Protein AF-A0A2S5V4N2-F1 (afdb_monomer_lite)

Secondary structure (DSSP, 8-state):
---S---------PPPPPPPP-SSSEEEEEEE--TTSPPPPTT-S--EEEEE-SSSPP-TT-EEEEE-TTS-EEEEEEEEE--GGGGTT-PPEEEEEEPPHHHHHHHHHHHHHHHHHHHHHHHHHHHHTTPPPSSS---SSPPTTSPP---SS---S-HHHHHHHHHHHHHHHHHTTTSTTHHHHHHHHHHHHHHHHHHH-HHHHHHHHHHHHHHHHHHHHTEETTEEGGGGHHHHHHHHHTT-HHHHHHHHHHHHHHHHHHHTTS--HHHHHHHHHHHHHTT-HHHHHHHHHHHHHH-SS--HHHHHHHHHHHT--

Foldseek 3Di:
DDDDPDDDDDDDDDDDDFDFDPDAAFKFWKDQDDLQDFQDALPPPHTAIAGENEPDHDDQQWKFWFQDPVGDTTIIGGRGTDGSVRQVPHDHGYTPYTDDPVNSVVSNVVVVVVVVLLLLQLLVLCVQLVHHGPDPDGDPFRPPPAQTRDHQDDADLDLVNLQSNLVNLVVSLVVQVVHPCNVSSNVSSVVSNLRSCCNVPVPVSVVVVVVVVLQVQLQVLCDDPRHRLVVCPVVLVVCVVVVVLVVSLVSLVSNQSSQCRNPPQAGDCVSLVSNLVSCVVVVVLVVNLVSLVVNVVRHPDDDPVSVVVNVVSVVVD

Radius of gyration: 33.85 Å; chains: 1; bounding box: 67×63×87 Å

Structure (mmCIF, N/CA/C/O backbone):
data_AF-A0A2S5V4N2-F1
#
_entry.id   AF-A0A2S5V4N2-F1
#
loop_
_atom_site.group_PDB
_atom_site.id
_atom_site.type_symbol
_atom_site.label_atom_id
_atom_site.label_alt_id
_atom_site.label_comp_id
_atom_site.label_asym_id
_atom_site.label_entity_id
_atom_site.label_seq_id
_atom_site.pdbx_PDB_ins_code
_atom_site.Cartn_x
_atom_site.Cartn_y
_atom_site.Cartn_z
_atom_site.occupancy
_atom_site.B_iso_or_equiv
_atom_site.auth_seq_id
_atom_site.auth_comp_id
_atom_site.auth_asym_id
_atom_site.auth_atom_id
_atom_site.pdbx_PDB_model_num
ATOM 1 N N . MET A 1 1 ? 15.745 1.707 -12.792 1.00 38.41 1 MET A N 1
ATOM 2 C CA . MET A 1 1 ? 15.452 2.732 -13.821 1.00 38.41 1 MET A CA 1
ATOM 3 C C . MET A 1 1 ? 15.166 4.072 -13.146 1.00 38.41 1 MET A C 1
ATOM 5 O O . MET A 1 1 ? 14.020 4.485 -13.064 1.00 38.41 1 MET A O 1
ATOM 9 N N . GLY A 1 2 ? 16.197 4.724 -12.604 1.00 39.41 2 GLY A N 1
ATOM 10 C CA . GLY A 1 2 ? 16.039 6.000 -11.899 1.00 39.41 2 GLY A CA 1
ATOM 11 C C . GLY A 1 2 ? 17.201 6.278 -10.956 1.00 39.41 2 GLY A C 1
ATOM 12 O O . GLY A 1 2 ? 17.045 6.087 -9.761 1.00 39.41 2 GLY A O 1
ATOM 13 N N . LEU A 1 3 ? 18.367 6.643 -11.503 1.00 31.09 3 LEU A N 1
ATOM 14 C CA . LEU A 1 3 ? 19.498 7.234 -10.765 1.00 31.09 3 LEU A CA 1
ATOM 15 C C . LEU A 1 3 ? 20.611 7.648 -11.748 1.00 31.09 3 LEU A C 1
ATOM 17 O O . LEU A 1 3 ? 21.697 7.096 -11.735 1.00 31.09 3 LEU A O 1
ATOM 21 N N . LEU A 1 4 ? 20.320 8.590 -12.654 1.00 38.56 4 LEU A N 1
ATOM 22 C CA . LEU A 1 4 ? 21.345 9.268 -13.475 1.00 38.56 4 LEU A CA 1
ATOM 23 C C . LEU A 1 4 ? 20.992 10.746 -13.772 1.00 38.56 4 LEU A C 1
ATOM 25 O O . LEU A 1 4 ? 21.502 11.333 -14.717 1.00 38.56 4 LEU A O 1
ATOM 29 N N . ALA A 1 5 ? 20.113 11.373 -12.978 1.00 39.72 5 ALA A N 1
ATOM 30 C CA . ALA A 1 5 ? 19.568 12.708 -13.280 1.00 39.72 5 ALA A CA 1
ATOM 31 C C . ALA A 1 5 ? 19.963 13.826 -12.295 1.00 39.72 5 ALA A C 1
ATOM 33 O O . ALA A 1 5 ? 19.371 14.901 -12.330 1.00 39.72 5 ALA A O 1
ATOM 34 N N . SER A 1 6 ? 20.947 13.621 -11.421 1.00 36.72 6 SER A N 1
ATOM 35 C CA . SER A 1 6 ? 21.362 14.657 -10.471 1.00 36.72 6 SER A CA 1
ATOM 36 C C . SER A 1 6 ? 22.853 14.893 -10.589 1.00 36.72 6 SER A C 1
ATOM 38 O O . SER A 1 6 ? 23.605 14.130 -9.999 1.00 36.72 6 SER A O 1
ATOM 40 N N . LEU A 1 7 ? 23.241 15.904 -11.378 1.00 35.06 7 LEU A N 1
ATOM 41 C CA . LEU A 1 7 ? 24.453 16.733 -11.236 1.00 35.06 7 LEU A CA 1
ATOM 42 C C . LEU A 1 7 ? 24.610 17.658 -12.465 1.00 35.06 7 LEU A C 1
ATOM 44 O O . LEU A 1 7 ? 25.583 17.565 -13.196 1.00 35.06 7 LEU A O 1
ATOM 48 N N . PHE A 1 8 ? 23.661 18.569 -12.711 1.00 47.50 8 PHE A N 1
ATOM 49 C CA . PHE A 1 8 ? 23.917 19.741 -13.565 1.00 47.50 8 PHE A CA 1
ATOM 50 C C . PHE A 1 8 ? 23.188 20.959 -12.986 1.00 47.50 8 PHE A C 1
ATOM 52 O O . PHE A 1 8 ? 21.962 21.064 -13.027 1.00 47.50 8 PHE A O 1
ATOM 59 N N . GLY A 1 9 ? 23.965 21.845 -12.359 1.00 35.47 9 GLY A N 1
ATOM 60 C CA . GLY A 1 9 ? 23.488 23.065 -11.716 1.00 35.47 9 GLY A CA 1
ATOM 61 C C . GLY A 1 9 ? 22.960 24.079 -12.731 1.00 35.47 9 GLY A C 1
ATOM 62 O O . GLY A 1 9 ? 23.610 24.382 -13.728 1.00 35.47 9 GLY A O 1
ATOM 63 N N . LYS A 1 10 ? 21.773 24.627 -12.459 1.00 37.16 10 LYS A N 1
ATOM 64 C CA . LYS A 1 10 ? 21.184 25.739 -13.213 1.00 37.16 10 LYS A CA 1
ATOM 65 C C . LYS A 1 10 ? 21.866 27.044 -12.795 1.00 37.16 10 LYS A C 1
ATOM 67 O O . LYS A 1 10 ? 21.471 27.627 -11.791 1.00 37.16 10 LYS A O 1
ATOM 72 N N . ASN A 1 11 ? 22.845 27.519 -13.563 1.00 36.81 11 ASN A N 1
ATOM 73 C CA . ASN A 1 11 ? 23.347 28.889 -13.432 1.00 36.81 11 ASN A CA 1
ATOM 74 C C . ASN A 1 11 ? 22.656 29.775 -14.481 1.00 36.81 11 ASN A C 1
ATOM 76 O O . ASN A 1 11 ? 22.754 29.517 -15.678 1.00 36.81 11 ASN A O 1
ATOM 80 N N . LYS A 1 12 ? 21.895 30.780 -14.027 1.00 40.78 12 LYS A N 1
ATOM 81 C CA . LYS A 1 12 ? 21.191 31.748 -14.883 1.00 40.78 12 LYS A CA 1
ATOM 82 C C . LYS A 1 12 ? 22.054 33.000 -15.060 1.00 40.78 12 LYS A C 1
ATOM 84 O O . LYS A 1 12 ? 21.946 33.937 -14.277 1.00 40.78 12 LYS A O 1
ATOM 89 N N . SER A 1 13 ? 22.850 33.030 -16.117 1.00 37.69 13 SER A N 1
ATOM 90 C CA . SER A 1 13 ? 23.401 34.257 -16.701 1.00 37.69 13 SER A CA 1
ATOM 91 C C . SER A 1 13 ? 22.907 34.361 -18.147 1.00 37.69 13 SER A C 1
ATOM 93 O O . SER A 1 13 ? 22.902 33.374 -18.880 1.00 37.69 13 SER A O 1
ATOM 95 N N . GLN A 1 14 ? 22.414 35.539 -18.538 1.00 36.94 14 GLN A N 1
ATOM 96 C CA . GLN A 1 14 ? 21.954 35.819 -19.903 1.00 36.94 14 GLN A CA 1
ATOM 97 C C . GLN A 1 14 ? 23.145 35.750 -20.874 1.00 36.94 14 GLN A C 1
ATOM 99 O O . GLN A 1 14 ? 24.131 36.452 -20.641 1.00 36.94 14 GLN A O 1
ATOM 104 N N . PRO A 1 15 ? 23.092 34.941 -21.945 1.00 42.38 15 PRO A N 1
ATOM 105 C CA . PRO A 1 15 ? 24.206 34.847 -22.873 1.00 42.38 15 PRO A CA 1
ATOM 106 C C . PRO A 1 15 ? 24.143 35.904 -23.977 1.00 42.38 15 PRO A C 1
ATOM 108 O O . PRO A 1 15 ? 23.072 36.349 -24.392 1.00 42.38 15 PRO A O 1
ATOM 111 N N . ALA A 1 16 ? 25.330 36.278 -24.457 1.00 46.59 16 ALA A N 1
ATOM 112 C CA . ALA A 1 16 ? 25.532 37.090 -25.649 1.00 46.59 16 ALA A CA 1
ATOM 113 C C . ALA A 1 16 ? 24.881 36.451 -26.894 1.00 46.59 16 ALA A C 1
ATOM 115 O O . ALA A 1 16 ? 24.653 35.240 -26.937 1.00 46.59 16 ALA A O 1
ATOM 116 N N . ALA A 1 17 ? 24.595 37.273 -27.910 1.00 44.03 17 ALA A N 1
ATOM 117 C CA . ALA A 1 17 ? 23.966 36.839 -29.157 1.00 44.03 17 ALA A CA 1
ATOM 118 C C . ALA A 1 17 ? 24.716 35.639 -29.784 1.00 44.03 17 ALA A C 1
ATOM 120 O O . ALA A 1 17 ? 25.942 35.693 -29.912 1.00 44.03 17 ALA A O 1
ATOM 121 N N . PRO A 1 18 ? 24.013 34.557 -30.173 1.00 46.69 18 PRO A N 1
ATOM 122 C CA . PRO A 1 18 ? 24.656 33.336 -30.641 1.00 46.69 18 PRO A CA 1
ATOM 123 C C . PRO A 1 18 ? 25.367 33.584 -31.973 1.00 46.69 18 PRO A C 1
ATOM 125 O O . PRO A 1 18 ? 24.753 34.010 -32.954 1.00 46.69 18 PRO A O 1
ATOM 128 N N . SER A 1 19 ? 26.668 33.288 -32.028 1.00 50.72 19 SER A N 1
ATOM 129 C CA . SER A 1 19 ? 27.368 33.176 -33.303 1.00 50.72 19 SER A CA 1
ATOM 130 C C . SER A 1 19 ? 26.738 32.027 -34.098 1.00 50.72 19 SER A C 1
ATOM 132 O O . SER A 1 19 ? 26.447 30.955 -33.563 1.00 50.72 19 SER A O 1
ATOM 134 N N . ALA A 1 20 ? 26.449 32.260 -35.379 1.00 67.56 20 ALA A N 1
ATOM 135 C CA . ALA A 1 20 ? 25.889 31.227 -36.241 1.00 67.56 20 ALA A CA 1
ATOM 136 C C . ALA A 1 20 ? 26.874 30.048 -36.309 1.00 67.56 20 ALA A C 1
ATOM 138 O O . ALA A 1 20 ? 28.001 30.218 -36.775 1.00 67.56 20 ALA A O 1
ATOM 139 N N . TRP A 1 21 ? 26.466 28.866 -35.841 1.00 70.12 21 TRP A N 1
ATOM 140 C CA . TRP A 1 21 ? 27.229 27.628 -36.008 1.00 70.12 21 TRP A CA 1
ATOM 141 C C . TRP A 1 21 ? 27.587 27.437 -37.491 1.00 70.12 21 TRP A C 1
ATOM 143 O O . TRP A 1 21 ? 26.700 27.415 -38.342 1.00 70.12 21 TRP A O 1
ATOM 153 N N . ARG A 1 22 ? 28.883 27.307 -37.805 1.00 76.31 22 ARG A N 1
ATOM 154 C CA . ARG A 1 22 ? 29.399 27.065 -39.172 1.00 76.31 22 ARG A CA 1
ATOM 155 C C . ARG A 1 22 ? 30.080 25.700 -39.330 1.00 76.31 22 ARG A C 1
ATOM 157 O O . ARG A 1 22 ? 30.772 25.476 -40.319 1.00 76.31 22 ARG A O 1
ATOM 164 N N . GLY A 1 23 ? 29.938 24.810 -38.348 1.00 79.50 23 GLY A N 1
ATOM 165 C CA . GLY A 1 23 ? 30.553 23.485 -38.392 1.00 79.50 23 GLY A CA 1
ATOM 166 C C . GLY A 1 23 ? 29.829 22.531 -39.353 1.00 79.50 23 GLY A C 1
ATOM 167 O O . GLY A 1 23 ? 28.640 22.714 -39.622 1.00 79.50 23 GLY A O 1
ATOM 168 N N . PRO A 1 24 ? 30.516 21.498 -39.873 1.00 83.88 24 PRO A N 1
ATOM 169 C CA . PRO A 1 24 ? 29.899 20.508 -40.748 1.00 83.88 24 PRO A CA 1
ATOM 170 C C . PRO A 1 24 ? 28.868 19.675 -39.969 1.00 83.88 24 PRO A C 1
ATOM 172 O O . PRO A 1 24 ? 29.210 19.002 -39.000 1.00 83.88 24 PRO A O 1
ATOM 175 N N . GLY A 1 25 ? 27.604 19.711 -40.396 1.00 91.25 25 GLY A N 1
ATOM 176 C CA . GLY A 1 25 ? 26.524 18.891 -39.835 1.00 91.25 25 GLY A CA 1
ATOM 177 C C . GLY A 1 25 ? 25.308 19.689 -39.367 1.00 91.25 25 GLY A C 1
ATOM 178 O O . GLY A 1 25 ? 25.304 20.918 -39.362 1.00 91.25 25 GLY A O 1
ATOM 179 N N . VAL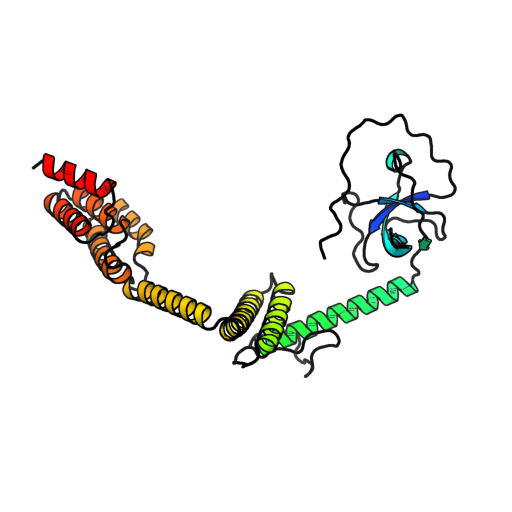 A 1 26 ? 24.259 18.963 -38.983 1.00 95.81 26 VAL A N 1
ATOM 180 C CA . VAL A 1 26 ? 22.989 19.527 -38.503 1.00 95.81 26 VAL A CA 1
ATOM 181 C C . VAL A 1 26 ? 22.921 19.380 -36.986 1.00 95.81 26 VAL A C 1
ATOM 183 O O . VAL A 1 26 ? 23.186 18.298 -36.462 1.00 95.81 26 VAL A O 1
ATOM 186 N N . LEU A 1 27 ? 22.557 20.446 -36.271 1.00 95.88 27 LEU A N 1
ATOM 187 C CA . LEU A 1 27 ? 22.295 20.356 -34.836 1.00 95.88 27 LEU A CA 1
ATOM 188 C C . LEU A 1 27 ? 20.964 19.646 -34.605 1.00 95.88 27 LEU A C 1
ATOM 190 O O . LEU A 1 27 ? 19.941 20.003 -35.189 1.00 95.88 27 LEU A O 1
ATOM 194 N N . VAL A 1 28 ? 20.973 18.643 -33.736 1.00 96.12 28 VAL A N 1
ATOM 195 C CA . VAL A 1 28 ? 19.785 17.885 -33.344 1.00 96.12 28 VAL A CA 1
ATOM 196 C C . VAL A 1 28 ? 19.664 17.870 -31.830 1.00 96.12 28 VAL A C 1
ATOM 198 O O . VAL A 1 28 ? 20.656 17.716 -31.121 1.00 96.12 28 VAL A O 1
ATOM 201 N N . ARG A 1 29 ? 18.438 18.002 -31.332 1.00 95.38 29 ARG A N 1
ATOM 202 C CA . ARG A 1 29 ? 18.099 17.724 -29.939 1.00 95.38 29 ARG A CA 1
ATOM 203 C C . ARG A 1 29 ? 17.702 16.261 -29.835 1.00 95.38 29 ARG A C 1
ATOM 205 O O . ARG A 1 29 ? 16.900 15.775 -30.634 1.00 95.38 29 ARG A O 1
ATOM 212 N N . VAL A 1 30 ? 18.275 15.554 -28.871 1.00 96.25 30 VAL A N 1
ATOM 213 C CA . VAL A 1 30 ? 18.073 14.118 -28.689 1.00 96.25 30 VAL A CA 1
ATOM 214 C C . VAL A 1 30 ? 17.687 13.779 -27.257 1.00 96.25 30 VAL A C 1
ATOM 216 O O . VAL A 1 30 ? 18.086 14.466 -26.320 1.00 96.25 30 VAL A O 1
ATOM 219 N N . ALA A 1 31 ? 16.944 12.692 -27.076 1.00 96.00 31 ALA A N 1
ATOM 220 C CA . ALA A 1 31 ? 16.687 12.091 -25.771 1.00 96.00 31 ALA A CA 1
ATOM 221 C C . ALA A 1 31 ? 17.329 10.701 -25.700 1.00 96.00 31 ALA A C 1
ATOM 223 O O . ALA A 1 31 ? 17.219 9.916 -26.643 1.00 96.00 31 ALA A O 1
ATOM 224 N N . PHE A 1 32 ? 17.963 10.377 -24.572 1.00 94.94 32 PHE A N 1
ATOM 225 C CA . PHE A 1 32 ? 18.487 9.035 -24.313 1.00 94.94 32 PHE A CA 1
ATOM 226 C C . PHE A 1 32 ? 17.330 8.062 -24.100 1.00 94.94 32 PHE A C 1
ATOM 228 O O . PHE A 1 32 ? 16.548 8.202 -23.155 1.00 94.94 32 PHE A O 1
ATOM 235 N N . ARG A 1 33 ?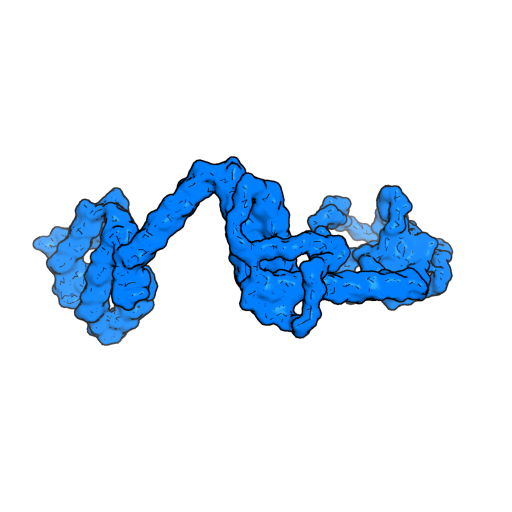 17.188 7.110 -25.022 1.00 93.81 33 ARG A N 1
ATOM 236 C CA . ARG A 1 33 ? 16.053 6.187 -25.111 1.00 93.81 33 ARG A CA 1
ATOM 237 C C . ARG A 1 33 ? 16.506 4.881 -25.741 1.00 93.81 33 ARG A C 1
ATOM 239 O O . ARG A 1 33 ? 17.332 4.893 -26.650 1.00 93.81 33 ARG A O 1
ATOM 246 N N . ASP A 1 34 ? 15.898 3.776 -25.318 1.00 92.88 34 ASP A N 1
ATOM 247 C CA . ASP A 1 34 ? 15.996 2.526 -26.075 1.00 92.88 34 ASP A CA 1
ATOM 248 C C . ASP A 1 34 ? 15.455 2.740 -27.502 1.00 92.88 34 ASP A C 1
ATOM 250 O O . ASP A 1 34 ? 14.602 3.604 -27.742 1.00 92.88 34 ASP A O 1
ATOM 254 N N . LEU A 1 35 ? 15.941 1.954 -28.459 1.00 93.38 35 LEU A N 1
ATOM 255 C CA . LEU A 1 35 ? 15.502 1.991 -29.849 1.00 93.38 35 LEU A CA 1
ATOM 256 C C . LEU A 1 35 ? 14.006 1.681 -30.000 1.00 93.38 35 LEU A C 1
ATOM 258 O O . LEU A 1 35 ? 13.399 2.156 -30.957 1.00 93.38 35 LEU A O 1
ATOM 262 N N . THR A 1 36 ? 13.414 0.930 -29.065 1.00 91.12 36 THR A N 1
ATOM 263 C CA . THR A 1 36 ? 11.985 0.562 -29.085 1.00 91.12 36 THR A CA 1
ATOM 264 C C . THR A 1 36 ? 11.062 1.554 -28.387 1.00 91.12 36 THR A C 1
ATOM 266 O O . THR A 1 36 ? 9.859 1.553 -28.639 1.00 91.12 36 THR A O 1
ATOM 269 N N . GLN A 1 37 ? 11.585 2.403 -27.498 1.00 89.56 37 GLN A N 1
ATOM 270 C CA . GLN A 1 37 ? 10.741 3.330 -26.746 1.00 89.56 37 GLN A CA 1
ATOM 271 C C . GLN A 1 37 ? 10.161 4.400 -27.672 1.00 89.56 37 GLN A C 1
ATOM 273 O O . GLN A 1 37 ? 10.889 4.875 -28.542 1.00 89.56 37 GLN A O 1
ATOM 278 N N . PRO A 1 38 ? 8.910 4.853 -27.484 1.00 90.19 38 PRO A N 1
ATOM 279 C CA . PRO A 1 38 ? 8.324 5.899 -28.318 1.00 90.19 38 PRO A CA 1
ATOM 280 C C . PRO A 1 38 ? 9.165 7.181 -28.279 1.00 90.19 38 PRO A C 1
ATOM 282 O O . PRO A 1 38 ? 9.831 7.476 -27.281 1.00 90.19 38 PRO A O 1
ATOM 285 N N . SER A 1 39 ? 9.160 7.937 -29.381 1.00 89.38 39 SER A N 1
ATOM 286 C CA . SER A 1 39 ? 9.797 9.255 -29.385 1.00 89.38 39 SER A CA 1
ATOM 287 C C . SER A 1 39 ? 9.045 10.148 -28.400 1.00 89.38 39 SER A C 1
ATOM 289 O O . SER A 1 39 ? 7.820 10.242 -28.501 1.00 89.38 39 SER A O 1
ATOM 291 N N . PRO A 1 40 ? 9.726 10.790 -27.440 1.00 88.94 40 PRO A N 1
ATOM 292 C CA . PRO A 1 40 ? 9.056 11.735 -26.571 1.00 88.94 40 PRO A CA 1
ATOM 293 C C . PRO A 1 40 ? 8.600 12.949 -27.394 1.00 88.94 40 PRO A C 1
ATOM 295 O O . PRO A 1 40 ? 9.196 13.273 -28.426 1.00 88.94 40 PRO A O 1
ATOM 298 N N . GLY A 1 41 ? 7.528 13.598 -26.939 1.00 82.81 41 GLY A N 1
ATOM 299 C CA . GLY A 1 41 ? 7.018 14.815 -27.567 1.00 82.81 41 GLY A CA 1
ATOM 300 C C . GLY A 1 41 ? 8.017 15.982 -27.506 1.00 82.81 41 GLY A C 1
ATOM 301 O O . GLY A 1 41 ? 8.998 15.922 -26.755 1.00 82.81 41 GLY A O 1
ATOM 302 N N . PRO A 1 42 ? 7.766 17.061 -28.269 1.00 76.81 42 PRO A N 1
ATOM 303 C CA . PRO A 1 42 ? 8.675 18.206 -28.383 1.00 76.81 42 PRO A CA 1
ATOM 304 C C . PRO A 1 42 ? 8.940 18.923 -27.046 1.00 76.81 42 PRO A C 1
ATOM 306 O O . PRO A 1 42 ? 10.028 19.466 -26.852 1.00 76.81 42 PRO A O 1
ATOM 309 N N . ASP A 1 43 ? 7.998 18.855 -26.100 1.00 82.69 43 ASP A N 1
ATOM 310 C CA . ASP A 1 43 ? 8.078 19.521 -24.789 1.00 82.69 43 ASP A CA 1
ATOM 311 C C . ASP A 1 43 ? 8.842 18.717 -23.719 1.00 82.69 43 ASP A C 1
ATOM 313 O O . ASP A 1 43 ? 8.842 19.060 -22.535 1.00 82.69 43 ASP A O 1
ATOM 317 N N . TRP A 1 44 ? 9.505 17.621 -24.098 1.00 84.12 44 TRP A N 1
ATOM 318 C CA . TRP A 1 44 ? 10.264 16.804 -23.154 1.00 84.12 44 TRP A CA 1
ATOM 319 C C . TRP A 1 44 ? 11.489 17.560 -22.611 1.00 84.12 44 TRP A C 1
ATOM 321 O O . TRP A 1 44 ? 12.464 17.795 -23.322 1.00 84.12 44 TRP A O 1
ATOM 331 N N . GLY A 1 45 ? 11.477 17.897 -21.318 1.00 78.12 45 GLY A N 1
ATOM 332 C CA . GLY A 1 45 ? 12.494 18.737 -20.662 1.00 78.12 45 GLY A CA 1
ATOM 333 C C . GLY A 1 45 ? 13.886 18.116 -20.449 1.00 78.12 45 GLY A C 1
ATOM 334 O O . GLY A 1 45 ? 14.688 18.686 -19.717 1.00 78.12 45 GLY A O 1
ATOM 335 N N . GLY A 1 46 ? 14.181 16.959 -21.050 1.00 84.69 46 GLY A N 1
ATOM 336 C CA . GLY A 1 46 ? 15.430 16.203 -20.870 1.00 84.69 46 GLY A CA 1
ATOM 337 C C . GLY A 1 46 ? 16.152 15.894 -22.181 1.00 84.69 46 GLY A C 1
ATOM 338 O O . GLY A 1 46 ? 16.535 14.747 -22.407 1.00 84.69 46 GLY A O 1
ATOM 339 N N . THR A 1 47 ? 16.256 16.876 -23.079 1.00 91.75 47 THR A N 1
ATOM 340 C CA . THR A 1 47 ? 16.959 16.724 -24.363 1.00 91.75 47 THR A CA 1
ATOM 341 C C . THR A 1 47 ? 18.363 17.308 -24.315 1.00 91.75 47 THR A C 1
ATOM 343 O O . THR A 1 47 ? 18.579 18.327 -23.665 1.00 91.75 47 THR A O 1
ATOM 346 N N . TYR A 1 48 ? 19.264 16.742 -25.106 1.00 94.50 48 TYR A N 1
ATOM 347 C CA . TYR A 1 48 ? 20.648 17.180 -25.262 1.00 94.50 48 TYR A CA 1
ATOM 348 C C . TYR A 1 48 ? 20.922 17.536 -26.720 1.00 94.50 48 TYR A C 1
ATOM 350 O O . TYR A 1 48 ? 20.338 16.922 -27.612 1.00 94.50 48 TYR A O 1
ATOM 358 N N . THR A 1 49 ? 21.815 18.488 -26.977 1.00 95.38 49 THR A N 1
ATOM 359 C CA . THR A 1 49 ? 22.135 18.913 -28.345 1.00 95.38 49 THR A CA 1
ATOM 360 C C . THR A 1 49 ? 23.396 18.226 -28.845 1.00 95.38 49 THR A C 1
ATOM 362 O O . THR A 1 49 ? 24.436 18.265 -28.193 1.00 95.38 49 THR A O 1
ATOM 365 N N . TYR A 1 50 ? 23.292 17.603 -30.014 1.00 96.69 50 TYR A N 1
ATOM 366 C CA . TYR A 1 50 ? 24.375 16.888 -30.679 1.00 96.69 50 TYR A CA 1
ATOM 367 C C . TYR A 1 50 ? 24.539 17.379 -32.117 1.00 96.69 50 TYR A C 1
ATOM 369 O O . TYR A 1 50 ? 23.589 17.857 -32.742 1.00 96.69 50 TYR A O 1
ATOM 377 N N . VAL A 1 51 ? 25.741 17.213 -32.664 1.00 96.81 51 VAL A N 1
ATOM 378 C CA . VAL A 1 51 ? 26.007 17.421 -34.092 1.00 96.81 51 VAL A CA 1
ATOM 379 C C . VAL A 1 51 ? 25.786 16.111 -34.841 1.00 96.81 51 VAL A C 1
ATOM 381 O O . VAL A 1 51 ? 26.435 15.097 -34.573 1.00 96.81 51 VAL A O 1
ATOM 384 N N . TRP A 1 52 ? 24.886 16.139 -35.819 1.00 97.50 52 TRP A N 1
ATOM 385 C CA . TRP A 1 52 ? 24.657 15.049 -36.756 1.00 97.50 52 TRP A CA 1
ATOM 386 C C . TRP A 1 52 ? 25.445 15.294 -38.046 1.00 97.50 52 TRP A C 1
ATOM 388 O O . TRP A 1 52 ? 25.025 16.063 -38.913 1.00 97.50 52 TRP A O 1
ATOM 398 N N . ALA A 1 53 ? 26.588 14.621 -38.181 1.00 95.56 53 ALA A N 1
ATOM 399 C CA . ALA A 1 53 ? 27.454 14.686 -39.366 1.00 95.56 53 ALA A CA 1
ATOM 400 C C . ALA A 1 53 ? 27.479 13.367 -40.171 1.00 95.56 53 ALA A C 1
ATOM 402 O O . ALA A 1 53 ? 28.330 13.170 -41.035 1.00 95.56 53 ALA A O 1
ATOM 403 N N . VAL A 1 54 ? 26.554 12.446 -39.881 1.00 94.94 54 VAL A N 1
ATOM 404 C CA . VAL A 1 54 ? 26.491 11.101 -40.476 1.00 94.94 54 VAL A CA 1
ATOM 405 C C . VAL A 1 54 ? 25.348 10.981 -41.486 1.00 94.94 54 VAL A C 1
ATOM 407 O O . VAL A 1 54 ? 24.430 11.798 -41.493 1.00 94.94 54 VAL A O 1
ATOM 410 N N . ARG A 1 55 ? 25.386 9.957 -42.348 1.00 93.94 55 ARG A N 1
ATOM 411 C CA . ARG A 1 55 ? 24.271 9.609 -43.249 1.00 93.94 55 ARG A CA 1
ATOM 412 C C . ARG A 1 55 ? 23.403 8.486 -42.653 1.00 93.94 55 ARG A C 1
ATOM 414 O O . ARG A 1 55 ? 23.954 7.618 -41.972 1.00 93.94 55 ARG A O 1
ATOM 421 N N . PRO A 1 56 ? 22.089 8.442 -42.951 1.00 95.06 56 PRO A N 1
ATOM 422 C CA . PRO A 1 56 ? 21.311 9.433 -43.712 1.00 95.06 56 PRO A CA 1
ATOM 423 C C . PRO A 1 56 ? 21.153 10.763 -42.953 1.00 95.06 56 PRO A C 1
ATOM 425 O O . PRO A 1 56 ? 21.567 10.867 -41.799 1.00 95.06 56 PRO A O 1
ATOM 428 N N . ALA A 1 57 ? 20.606 11.784 -43.619 1.00 94.69 57 ALA A N 1
ATOM 429 C CA . ALA A 1 57 ? 20.274 13.051 -42.969 1.00 94.69 57 ALA A CA 1
ATOM 430 C C . ALA A 1 57 ? 19.312 12.818 -41.781 1.00 94.69 57 ALA A C 1
ATOM 432 O O . ALA A 1 57 ? 18.522 11.872 -41.828 1.00 94.69 57 ALA A O 1
ATOM 433 N N . PRO A 1 58 ? 19.391 13.630 -40.712 1.00 96.62 58 PRO A N 1
ATOM 434 C CA . PRO A 1 58 ? 18.549 13.440 -39.539 1.00 96.62 58 PRO A CA 1
ATOM 435 C C . PRO A 1 58 ? 17.086 13.783 -39.824 1.00 96.62 58 PRO A C 1
ATOM 437 O O . PRO A 1 58 ? 16.789 14.768 -40.495 1.00 96.62 58 PRO A O 1
ATOM 440 N N . GLU A 1 59 ? 16.186 13.019 -39.211 1.00 96.38 59 GLU A N 1
ATOM 441 C CA . GLU A 1 59 ? 14.746 13.280 -39.156 1.00 96.38 59 GLU A CA 1
ATOM 442 C C . GLU A 1 59 ? 14.281 13.216 -37.696 1.00 96.38 59 GLU A C 1
ATOM 444 O O . GLU A 1 59 ? 14.873 12.506 -36.877 1.00 96.38 59 GLU A O 1
ATOM 449 N N . VAL A 1 60 ? 13.212 13.933 -37.345 1.00 94.75 60 VAL A N 1
ATOM 450 C CA . VAL A 1 60 ? 12.599 13.798 -36.015 1.00 94.75 60 VAL A CA 1
ATOM 451 C C . VAL A 1 60 ? 12.050 12.376 -35.857 1.00 94.75 60 VAL A C 1
ATOM 453 O O . VAL A 1 60 ? 11.368 11.859 -36.735 1.00 94.75 60 VAL A O 1
ATOM 456 N N . GLY A 1 61 ? 12.381 11.726 -34.743 1.00 94.38 61 GLY A N 1
ATOM 457 C CA . GLY A 1 61 ? 12.111 10.313 -34.475 1.00 94.38 61 GLY A CA 1
ATOM 458 C C . GLY A 1 61 ? 13.231 9.363 -34.915 1.00 94.38 61 GLY A C 1
ATOM 459 O O . GLY A 1 61 ? 13.228 8.199 -34.494 1.00 94.38 61 GLY A O 1
ATOM 460 N N . ALA A 1 62 ? 14.214 9.836 -35.696 1.00 96.38 62 ALA A N 1
ATOM 461 C CA . ALA A 1 62 ? 15.360 9.026 -36.091 1.00 96.38 62 ALA A CA 1
ATOM 462 C C . ALA A 1 62 ? 16.133 8.546 -34.858 1.00 96.38 62 ALA A C 1
ATOM 464 O O . ALA A 1 62 ? 16.334 9.280 -33.887 1.00 96.38 62 ALA A O 1
ATOM 465 N N . ARG A 1 63 ? 16.581 7.291 -34.905 1.00 97.50 63 ARG A N 1
ATOM 466 C CA . ARG A 1 63 ? 17.381 6.679 -33.844 1.00 97.50 63 ARG A CA 1
ATOM 467 C C . ARG A 1 63 ? 18.842 6.677 -34.233 1.00 97.50 63 ARG A C 1
ATOM 469 O O . ARG A 1 63 ? 19.186 6.424 -35.388 1.00 97.50 63 ARG A O 1
ATOM 476 N N . ALA A 1 64 ? 19.700 6.928 -33.262 1.00 97.75 64 ALA A N 1
ATOM 477 C CA . ALA A 1 64 ? 21.133 6.981 -33.466 1.00 97.75 64 ALA A CA 1
ATOM 478 C C . ALA A 1 64 ? 21.883 6.528 -32.219 1.00 97.75 64 ALA A C 1
ATOM 480 O O . ALA A 1 64 ? 21.286 6.262 -31.177 1.00 97.75 64 ALA A O 1
ATOM 481 N N . PHE A 1 65 ? 23.202 6.449 -32.346 1.00 97.88 65 PHE A N 1
ATOM 482 C CA . PHE A 1 65 ? 24.095 6.157 -31.240 1.00 97.88 65 PHE A CA 1
ATOM 483 C C . PHE A 1 65 ? 25.045 7.322 -30.994 1.00 97.88 65 PHE A C 1
ATOM 485 O O . PHE A 1 65 ? 25.610 7.889 -31.932 1.00 97.88 65 PHE A O 1
ATOM 492 N N . VAL A 1 66 ? 25.246 7.633 -29.721 1.00 97.50 66 VAL A N 1
ATOM 493 C CA . VAL A 1 66 ? 26.260 8.569 -29.222 1.00 97.50 66 VAL A CA 1
ATOM 494 C C . VAL A 1 66 ? 27.223 7.816 -28.317 1.00 97.50 66 VAL A C 1
ATOM 496 O O . VAL A 1 66 ? 26.912 6.707 -27.887 1.00 97.50 66 VAL A O 1
ATOM 499 N N . ARG A 1 67 ? 28.388 8.394 -28.020 1.00 96.44 67 ARG A N 1
ATOM 500 C CA . ARG A 1 67 ? 29.211 7.902 -26.911 1.00 96.44 67 ARG A CA 1
ATOM 501 C C . ARG A 1 67 ? 28.787 8.593 -25.622 1.00 96.44 67 ARG A C 1
ATOM 503 O O . ARG A 1 67 ? 28.587 9.807 -25.626 1.00 96.44 67 ARG A O 1
ATOM 510 N N . ASP A 1 68 ? 28.618 7.822 -24.557 1.00 92.12 68 ASP A N 1
ATOM 511 C CA . ASP A 1 68 ? 28.473 8.367 -23.210 1.00 92.12 68 ASP A CA 1
ATOM 512 C C . ASP A 1 68 ? 29.829 8.855 -22.660 1.00 92.12 68 ASP A C 1
ATOM 514 O O . ASP A 1 68 ? 30.851 8.822 -23.351 1.00 92.12 68 ASP A O 1
ATOM 518 N N . GLN A 1 69 ? 29.838 9.326 -21.411 1.00 89.31 69 GLN A N 1
ATOM 519 C CA . GLN A 1 69 ? 31.048 9.828 -20.748 1.00 89.31 69 GLN A CA 1
ATOM 520 C C . GLN A 1 69 ? 32.123 8.745 -20.541 1.00 89.31 69 GLN A C 1
ATOM 522 O O . GLN A 1 69 ? 33.294 9.074 -20.386 1.00 89.31 69 GLN A O 1
ATOM 527 N N . GLU A 1 70 ? 31.746 7.465 -20.581 1.00 92.94 70 GLU A N 1
ATOM 528 C CA . GLU A 1 70 ? 32.654 6.317 -20.477 1.00 92.94 70 GLU A CA 1
ATOM 529 C C . GLU A 1 70 ? 33.101 5.805 -21.861 1.00 92.94 70 GLU A C 1
ATOM 531 O O . GLU A 1 70 ? 33.831 4.819 -21.968 1.00 92.94 70 GLU A O 1
ATOM 536 N N . GLY A 1 71 ? 32.654 6.448 -22.945 1.00 93.38 71 GLY A N 1
ATOM 537 C CA . GLY A 1 71 ? 32.953 6.056 -24.319 1.00 93.38 71 GLY A CA 1
ATOM 538 C C . GLY A 1 71 ? 32.088 4.913 -24.865 1.00 93.38 71 GLY A C 1
ATOM 539 O O . GLY A 1 71 ? 32.300 4.501 -26.015 1.00 93.38 71 GLY A O 1
ATOM 540 N N . LYS A 1 72 ? 31.109 4.403 -24.105 1.00 95.56 72 LYS A N 1
ATOM 541 C CA . LYS A 1 72 ? 30.192 3.334 -24.535 1.00 95.56 72 LYS A CA 1
ATOM 542 C C . LYS A 1 72 ? 29.100 3.893 -25.442 1.00 95.56 72 LYS A C 1
ATOM 544 O O . LYS A 1 72 ? 28.732 5.060 -25.352 1.00 95.56 72 LYS A O 1
ATOM 549 N N . LEU A 1 73 ? 28.581 3.059 -26.346 1.00 96.81 73 LEU A N 1
ATOM 550 C CA . LEU A 1 73 ? 27.491 3.474 -27.229 1.00 96.81 73 LEU A CA 1
ATOM 551 C C . LEU A 1 73 ? 26.166 3.517 -26.467 1.00 96.81 73 LEU A C 1
ATOM 553 O O . LEU A 1 73 ? 25.722 2.504 -25.933 1.00 96.81 73 LEU A O 1
ATOM 557 N N . ALA A 1 74 ? 25.511 4.670 -26.502 1.00 96.38 74 ALA A N 1
ATOM 558 C CA . ALA A 1 74 ? 24.185 4.891 -25.952 1.00 96.38 74 ALA A CA 1
ATOM 559 C C . ALA A 1 74 ? 23.200 5.229 -27.076 1.00 96.38 74 ALA A C 1
ATOM 561 O O . ALA A 1 74 ? 23.509 6.018 -27.973 1.00 96.38 74 ALA A O 1
ATOM 562 N N . ALA A 1 75 ? 22.015 4.619 -27.034 1.00 96.94 75 ALA A N 1
ATOM 563 C CA . ALA A 1 75 ? 20.951 4.890 -27.989 1.00 96.94 75 ALA A CA 1
ATOM 564 C C . ALA A 1 75 ? 20.256 6.221 -27.669 1.00 96.94 75 ALA A C 1
ATOM 566 O O . ALA A 1 75 ? 19.963 6.545 -26.512 1.00 96.94 75 ALA A O 1
ATOM 567 N N . VAL A 1 76 ? 19.983 6.990 -28.717 1.00 97.00 76 VAL A N 1
ATOM 568 C CA . VAL A 1 76 ? 19.265 8.259 -28.639 1.00 97.00 76 VAL A CA 1
ATOM 569 C C . VAL A 1 76 ? 18.192 8.337 -29.717 1.00 97.00 76 VAL A C 1
ATOM 571 O O . VAL A 1 76 ? 18.293 7.703 -30.771 1.00 97.00 76 VAL A O 1
ATOM 574 N N . VAL A 1 77 ? 17.167 9.142 -29.459 1.00 96.81 77 VAL A N 1
ATOM 575 C CA . VAL A 1 77 ? 16.144 9.524 -30.436 1.00 96.81 77 VAL A CA 1
ATOM 576 C C . VAL A 1 77 ? 16.213 11.016 -30.699 1.00 96.81 77 VAL A C 1
ATOM 578 O O . VAL A 1 77 ? 16.273 11.793 -29.751 1.00 96.81 77 VAL A O 1
ATOM 581 N N . VAL A 1 78 ? 16.194 11.415 -31.968 1.00 96.25 78 VAL A N 1
ATOM 582 C CA . VAL A 1 78 ? 16.077 12.822 -32.366 1.00 96.25 78 VAL A CA 1
ATOM 583 C C . VAL A 1 78 ? 14.673 13.304 -32.027 1.00 96.25 78 VAL A C 1
ATOM 585 O O . VAL A 1 78 ? 13.696 12.785 -32.554 1.00 96.25 78 VAL A O 1
ATOM 588 N N . THR A 1 79 ? 14.559 14.289 -31.147 1.00 95.56 79 THR A N 1
ATOM 589 C CA . THR A 1 79 ? 13.269 14.841 -30.708 1.00 95.56 79 THR A CA 1
ATOM 590 C C . THR A 1 79 ? 12.929 16.143 -31.420 1.00 95.56 79 THR A C 1
ATOM 592 O O . THR A 1 79 ? 11.756 16.448 -31.607 1.00 95.56 79 THR A O 1
ATOM 595 N N . ALA A 1 80 ? 13.944 16.902 -31.833 1.00 95.19 80 ALA A N 1
ATOM 596 C CA . ALA A 1 80 ? 13.804 18.132 -32.601 1.00 95.19 80 ALA A CA 1
ATOM 597 C C . ALA A 1 80 ? 15.124 18.475 -33.305 1.00 95.19 80 ALA A C 1
ATOM 599 O O . ALA A 1 80 ? 16.178 17.915 -32.996 1.00 95.19 80 ALA A O 1
ATOM 600 N N . PHE A 1 81 ? 15.085 19.446 -34.213 1.00 95.12 81 PHE A N 1
ATOM 601 C CA . PHE A 1 81 ? 16.299 20.113 -34.675 1.00 95.12 81 PHE A CA 1
ATOM 602 C C . PHE A 1 81 ? 16.764 21.125 -33.625 1.00 95.12 81 PHE A C 1
ATOM 604 O O . PHE A 1 81 ? 15.948 21.789 -32.984 1.00 95.12 81 PHE A O 1
ATOM 611 N N . GLY A 1 82 ? 18.075 21.189 -33.417 1.00 92.81 82 GLY A N 1
ATOM 612 C CA . GLY A 1 82 ? 18.707 22.150 -32.523 1.00 92.81 82 GLY A CA 1
ATOM 613 C C . GLY A 1 82 ? 19.030 23.460 -33.233 1.00 92.81 82 GLY A C 1
ATOM 614 O O . GLY A 1 82 ? 19.035 23.559 -34.460 1.00 92.81 82 GLY A O 1
ATOM 615 N N . THR A 1 83 ? 19.350 24.464 -32.437 1.00 93.69 83 THR A N 1
ATOM 616 C CA . THR A 1 83 ? 19.800 25.786 -32.859 1.00 93.69 83 THR A CA 1
ATOM 617 C C . THR A 1 83 ? 21.158 26.090 -32.222 1.00 93.69 83 THR A C 1
ATOM 619 O O . THR A 1 83 ? 21.506 25.494 -31.202 1.00 93.69 83 THR A O 1
ATOM 622 N N . PRO A 1 84 ? 21.944 27.038 -32.761 1.00 92.75 84 PRO A N 1
ATOM 623 C CA . PRO A 1 84 ? 23.202 27.443 -32.129 1.00 92.75 84 PRO A CA 1
ATOM 624 C C . PRO A 1 84 ? 23.031 27.944 -30.685 1.00 92.75 84 PRO A C 1
ATOM 626 O O . PRO A 1 84 ? 23.945 27.807 -29.878 1.00 92.75 84 PRO A O 1
ATOM 629 N N . ALA A 1 85 ? 21.854 28.482 -30.338 1.00 92.38 85 ALA A N 1
ATOM 630 C CA . ALA A 1 85 ? 21.540 28.901 -28.974 1.00 92.38 85 ALA A CA 1
ATOM 631 C C . ALA A 1 85 ? 21.544 27.727 -27.978 1.00 92.38 85 ALA A C 1
ATOM 633 O O . ALA A 1 85 ? 21.845 27.924 -26.803 1.00 92.38 85 ALA A O 1
ATOM 634 N N . ASP A 1 86 ? 21.292 26.502 -28.448 1.00 90.25 86 ASP A N 1
ATOM 635 C CA . ASP A 1 86 ? 21.321 25.303 -27.609 1.00 90.25 86 ASP A CA 1
ATOM 636 C C . ASP A 1 86 ? 22.750 24.860 -27.233 1.00 90.25 86 ASP A C 1
ATOM 638 O O . ASP A 1 86 ? 22.911 23.927 -26.450 1.00 90.25 86 ASP A O 1
ATOM 642 N N . LEU A 1 87 ? 23.787 25.498 -27.794 1.00 90.19 87 LEU A N 1
ATOM 643 C CA . LEU A 1 87 ? 25.203 25.198 -27.535 1.00 90.19 87 LEU A CA 1
ATOM 644 C C . LEU A 1 87 ? 25.889 26.207 -26.612 1.00 90.19 87 LEU A C 1
ATOM 646 O O . LEU A 1 87 ? 27.091 26.113 -26.372 1.00 90.19 87 LEU A O 1
ATOM 650 N N . VAL A 1 88 ? 25.169 27.208 -26.110 1.00 89.75 88 VAL A N 1
ATOM 651 C CA . VAL A 1 88 ? 25.775 28.248 -25.275 1.00 89.75 88 VAL A CA 1
ATOM 652 C C . VAL A 1 88 ? 26.399 27.621 -24.023 1.00 89.75 88 VAL A C 1
ATOM 654 O O . VAL A 1 88 ? 25.693 27.113 -23.155 1.00 89.75 88 VAL A O 1
ATOM 657 N N . GLY A 1 89 ? 27.730 27.695 -23.926 1.00 88.00 89 GLY A N 1
ATOM 658 C CA . GLY A 1 89 ? 28.501 27.156 -22.802 1.00 88.00 89 GLY A CA 1
ATOM 659 C C . GLY A 1 89 ? 28.828 25.662 -22.893 1.00 88.00 89 GLY A C 1
ATOM 660 O O . GLY A 1 89 ? 29.347 25.116 -21.922 1.00 88.00 89 GLY A O 1
ATOM 661 N N . PHE A 1 90 ? 28.556 25.005 -24.026 1.00 86.81 90 PHE A N 1
ATOM 662 C CA . PHE A 1 90 ? 28.798 23.574 -24.214 1.00 86.81 90 PHE A CA 1
ATOM 663 C C . PHE A 1 90 ? 29.428 23.277 -25.577 1.00 86.81 90 PHE A C 1
ATOM 665 O O . PHE A 1 90 ? 28.994 23.792 -26.606 1.00 86.81 90 PHE A O 1
ATOM 672 N N . GLU A 1 91 ? 30.416 22.385 -25.602 1.00 88.31 91 GLU A N 1
ATOM 673 C CA . GLU A 1 91 ? 30.880 21.792 -26.856 1.00 88.31 91 GLU A CA 1
ATOM 674 C C . GLU A 1 91 ? 29.926 20.659 -27.260 1.00 88.31 91 GLU A C 1
ATOM 676 O O . GLU A 1 91 ? 29.717 19.727 -26.474 1.00 88.31 91 GLU A O 1
ATOM 681 N N . PRO A 1 92 ? 29.311 20.708 -28.456 1.00 88.06 92 PRO A N 1
ATOM 682 C CA . PRO A 1 92 ? 28.408 19.650 -28.872 1.00 88.06 92 PRO A CA 1
ATOM 683 C C . PRO A 1 92 ? 29.161 18.341 -29.085 1.00 88.06 92 PRO A C 1
ATOM 685 O O . PRO A 1 92 ? 30.089 18.254 -29.892 1.00 88.06 92 PRO A O 1
ATOM 688 N N . ALA A 1 93 ? 28.676 17.283 -28.446 1.00 94.31 93 ALA A N 1
ATOM 689 C CA . ALA A 1 93 ? 29.083 15.932 -28.785 1.00 94.31 93 ALA A CA 1
ATOM 690 C C . ALA A 1 93 ? 28.519 15.518 -30.160 1.00 94.31 93 ALA A C 1
ATOM 692 O O . ALA A 1 93 ? 27.530 16.066 -30.659 1.00 94.31 93 ALA A O 1
ATOM 693 N N . GLN A 1 94 ? 29.154 14.531 -30.793 1.00 96.38 94 GLN A N 1
ATOM 694 C CA . GLN A 1 94 ? 28.772 14.066 -32.127 1.00 96.38 94 GLN A CA 1
ATOM 695 C C . GLN A 1 94 ? 27.931 12.791 -32.077 1.00 96.38 94 GLN A C 1
ATOM 697 O O . GLN A 1 94 ? 28.165 11.887 -31.269 1.00 96.38 94 GLN A O 1
ATOM 702 N N . ILE A 1 95 ? 26.975 12.697 -32.998 1.00 97.50 95 ILE A N 1
ATOM 703 C CA . ILE A 1 95 ? 26.325 11.433 -33.331 1.00 97.50 95 ILE A CA 1
ATOM 704 C C . ILE A 1 95 ? 27.357 10.518 -33.995 1.00 97.50 95 ILE A C 1
ATOM 706 O O . ILE A 1 95 ? 27.948 10.880 -35.009 1.00 97.50 95 ILE A O 1
ATOM 710 N N . VAL A 1 96 ? 27.544 9.314 -33.450 1.00 97.31 96 VAL A N 1
ATOM 711 C CA . VAL A 1 96 ? 28.504 8.331 -33.977 1.00 97.31 96 VAL A CA 1
ATOM 712 C C . VAL A 1 96 ? 27.989 7.719 -35.274 1.00 97.31 96 VAL A C 1
ATOM 714 O O . VAL A 1 96 ? 28.742 7.567 -36.231 1.00 97.31 96 VAL A O 1
ATOM 717 N N . ARG A 1 97 ? 26.708 7.329 -35.296 1.00 97.50 97 ARG A N 1
ATOM 718 C CA . ARG A 1 97 ? 26.013 6.791 -36.475 1.00 97.50 97 ARG A CA 1
ATOM 719 C C . ARG A 1 97 ? 24.504 6.726 -36.259 1.00 97.50 97 ARG A C 1
ATOM 721 O O . ARG A 1 97 ? 24.043 6.592 -35.125 1.00 97.50 97 ARG A O 1
ATOM 728 N N . ALA A 1 98 ? 23.751 6.714 -37.354 1.00 97.38 98 ALA A N 1
ATOM 729 C CA . ALA A 1 98 ? 22.338 6.358 -37.337 1.00 97.38 98 ALA A CA 1
ATOM 730 C C . ALA A 1 98 ? 22.143 4.860 -37.018 1.00 97.38 98 ALA A C 1
ATOM 732 O O . ALA A 1 98 ? 22.979 4.016 -37.369 1.00 97.38 98 ALA A O 1
ATOM 733 N N . ALA A 1 99 ? 21.032 4.524 -36.364 1.00 97.25 99 ALA A N 1
ATOM 734 C CA . ALA A 1 99 ? 20.603 3.142 -36.194 1.00 97.25 99 ALA A CA 1
ATOM 735 C C . ALA A 1 99 ? 20.085 2.600 -37.532 1.00 97.25 99 ALA A C 1
ATOM 737 O O . ALA A 1 99 ? 19.329 3.257 -38.249 1.00 97.25 99 ALA A O 1
ATOM 738 N N . THR A 1 100 ? 20.497 1.388 -37.885 1.00 96.75 100 THR A N 1
ATOM 739 C CA . THR A 1 100 ? 20.078 0.750 -39.137 1.00 96.75 100 THR A CA 1
ATOM 740 C C . THR A 1 100 ? 18.672 0.164 -39.013 1.00 96.75 100 THR A C 1
ATOM 742 O O . THR A 1 100 ? 18.255 -0.259 -37.934 1.00 96.75 100 THR A O 1
ATOM 745 N N . LYS A 1 101 ? 17.955 0.026 -40.139 1.00 94.31 101 LYS A N 1
ATOM 746 C CA . LYS A 1 101 ? 16.641 -0.649 -40.166 1.00 94.31 101 LYS A CA 1
ATOM 747 C C . LYS A 1 101 ? 16.694 -2.059 -39.560 1.00 94.31 101 LYS A C 1
ATOM 749 O O . LYS A 1 101 ? 15.775 -2.454 -38.854 1.00 94.31 101 LYS A O 1
ATOM 754 N N . ARG A 1 102 ? 17.788 -2.801 -39.784 1.00 95.50 102 ARG A N 1
ATOM 755 C CA . ARG A 1 102 ? 17.994 -4.149 -39.222 1.00 95.50 102 ARG A CA 1
ATOM 756 C C . ARG A 1 102 ? 18.172 -4.134 -37.702 1.00 95.50 102 ARG A C 1
ATOM 758 O O . ARG A 1 102 ? 17.740 -5.067 -37.036 1.00 95.50 102 ARG A O 1
ATOM 765 N N . GLU A 1 103 ? 18.833 -3.124 -37.141 1.00 95.12 103 GLU A N 1
ATOM 766 C CA . GLU A 1 103 ? 18.934 -2.965 -35.684 1.00 95.12 103 GLU A CA 1
ATOM 767 C C . GLU A 1 103 ? 17.576 -2.635 -35.078 1.00 95.12 103 GLU A C 1
ATOM 769 O O . GLU A 1 103 ? 17.161 -3.327 -34.159 1.00 95.12 103 GLU A O 1
ATOM 774 N N . LEU A 1 104 ? 16.847 -1.677 -35.657 1.00 93.31 104 LEU A N 1
ATOM 775 C CA . LEU A 1 104 ? 15.501 -1.328 -35.200 1.00 93.31 104 LEU A CA 1
ATOM 776 C C . LEU A 1 104 ? 14.550 -2.528 -35.249 1.00 93.31 104 LEU A C 1
ATOM 778 O O . LEU A 1 104 ? 13.842 -2.777 -34.276 1.00 93.31 104 LEU A O 1
ATOM 782 N N . ALA A 1 105 ? 14.572 -3.304 -36.338 1.00 91.81 105 ALA A N 1
ATOM 783 C CA . ALA A 1 105 ? 13.758 -4.508 -36.476 1.00 91.81 105 ALA A CA 1
ATOM 784 C C . ALA A 1 105 ? 14.118 -5.571 -35.427 1.00 91.81 105 ALA A C 1
ATOM 786 O O . ALA A 1 105 ? 13.225 -6.095 -34.770 1.00 91.81 105 ALA A O 1
ATOM 787 N N . ARG A 1 106 ? 15.415 -5.844 -35.211 1.00 92.75 106 ARG A N 1
ATOM 788 C CA . ARG A 1 106 ? 15.865 -6.807 -34.192 1.00 92.75 106 ARG A CA 1
ATOM 789 C C . ARG A 1 106 ? 15.484 -6.377 -32.781 1.00 92.75 106 ARG A C 1
ATOM 791 O O . ARG A 1 106 ? 15.006 -7.203 -32.018 1.00 92.75 106 ARG A O 1
ATOM 798 N N . THR A 1 107 ? 15.679 -5.108 -32.429 1.00 90.06 107 THR A N 1
ATOM 799 C CA . THR A 1 107 ? 15.326 -4.606 -31.095 1.00 90.06 107 THR A CA 1
ATOM 800 C C . THR A 1 107 ? 13.812 -4.591 -30.897 1.00 90.06 107 THR A C 1
ATOM 802 O O . THR A 1 107 ? 13.344 -4.955 -29.826 1.00 90.06 107 THR A O 1
ATOM 805 N N . SER A 1 108 ? 13.036 -4.263 -31.936 1.00 86.56 108 SER A N 1
ATOM 806 C CA . SER A 1 108 ? 11.567 -4.338 -31.893 1.00 86.56 108 SER A CA 1
ATOM 807 C C . SER A 1 108 ? 11.070 -5.772 -31.724 1.00 86.56 108 SER A C 1
ATOM 809 O O . SER A 1 108 ? 10.209 -6.015 -30.887 1.00 86.56 108 SER A O 1
ATOM 811 N N . GLN A 1 109 ? 11.639 -6.726 -32.467 1.00 88.69 109 GLN A N 1
ATOM 812 C CA . GLN A 1 109 ? 11.322 -8.146 -32.324 1.00 88.69 109 GLN A CA 1
ATOM 813 C C . GLN A 1 109 ? 11.686 -8.655 -30.925 1.00 88.69 109 GLN A C 1
ATOM 815 O O . GLN A 1 109 ? 10.840 -9.239 -30.259 1.00 88.69 109 GLN A O 1
ATOM 820 N N . ALA A 1 110 ? 12.897 -8.366 -30.444 1.00 86.44 110 ALA A N 1
ATOM 821 C CA . ALA A 1 110 ? 13.326 -8.754 -29.103 1.00 86.44 110 ALA A CA 1
ATOM 822 C C . ALA A 1 110 ? 12.435 -8.136 -28.010 1.00 86.44 110 ALA A C 1
ATOM 824 O O . ALA A 1 110 ? 12.133 -8.791 -27.019 1.00 86.44 110 ALA A O 1
ATOM 825 N N . ALA A 1 111 ? 11.973 -6.894 -28.190 1.00 85.44 111 ALA A N 1
ATOM 826 C CA . ALA A 1 111 ? 11.033 -6.262 -27.268 1.00 85.44 111 ALA A CA 1
ATOM 827 C C . ALA A 1 111 ? 9.641 -6.907 -27.319 1.00 85.44 111 ALA A C 1
ATOM 829 O O . ALA A 1 111 ? 9.014 -7.058 -26.275 1.00 85.44 111 ALA A O 1
ATOM 830 N N . ALA A 1 112 ? 9.165 -7.311 -28.500 1.00 85.25 112 ALA A N 1
ATOM 831 C CA . ALA A 1 112 ? 7.905 -8.037 -28.641 1.00 85.25 112 ALA A CA 1
ATOM 832 C C . ALA A 1 112 ? 7.979 -9.428 -27.989 1.00 85.25 112 ALA A C 1
ATOM 834 O O . ALA A 1 112 ? 7.079 -9.796 -27.242 1.00 85.25 112 ALA A O 1
ATOM 835 N N . GLU A 1 113 ? 9.073 -10.163 -28.199 1.00 88.81 113 GLU A N 1
ATOM 836 C CA . GLU A 1 113 ? 9.339 -11.456 -27.552 1.00 88.81 113 GLU A CA 1
ATOM 837 C C . GLU A 1 113 ? 9.457 -11.313 -26.025 1.00 88.81 113 GLU A C 1
ATOM 839 O O . GLU A 1 113 ? 8.925 -12.133 -25.273 1.00 88.81 113 GLU A O 1
ATOM 844 N N . ALA A 1 114 ? 10.104 -10.244 -25.548 1.00 87.94 114 ALA A N 1
ATOM 845 C CA . ALA A 1 114 ? 10.195 -9.937 -24.124 1.00 87.94 114 ALA A CA 1
ATOM 846 C C . ALA A 1 114 ? 8.826 -9.591 -23.522 1.00 87.94 114 ALA A C 1
ATOM 848 O O . ALA A 1 114 ? 8.508 -10.093 -22.448 1.00 87.94 114 ALA A O 1
ATOM 849 N N . ALA A 1 115 ? 8.011 -8.792 -24.219 1.00 87.12 115 ALA A N 1
ATOM 850 C CA . ALA A 1 115 ? 6.661 -8.434 -23.788 1.00 87.12 115 ALA A CA 1
ATOM 851 C C . ALA A 1 115 ? 5.720 -9.649 -23.769 1.00 87.12 115 ALA A C 1
ATOM 853 O O . ALA A 1 115 ? 4.928 -9.805 -22.839 1.00 87.12 115 ALA A O 1
ATOM 854 N N . ASP A 1 116 ? 5.826 -10.537 -24.760 1.00 91.75 116 ASP A N 1
ATOM 855 C CA . ASP A 1 116 ? 5.086 -11.798 -24.763 1.00 91.75 116 ASP A CA 1
ATOM 856 C C . ASP A 1 116 ? 5.515 -12.685 -23.587 1.00 91.75 116 ASP A C 1
ATOM 858 O O . ASP A 1 116 ? 4.658 -13.172 -22.846 1.00 91.75 116 ASP A O 1
ATOM 862 N N . SER A 1 117 ? 6.827 -12.794 -23.338 1.00 93.44 117 SER A N 1
ATOM 863 C CA . SER A 1 117 ? 7.392 -13.522 -22.193 1.00 93.44 117 SER A CA 1
ATOM 864 C C . SER A 1 117 ? 6.944 -12.944 -20.845 1.00 93.44 117 SER A C 1
ATOM 866 O O . SER A 1 117 ? 6.562 -13.708 -19.961 1.00 93.44 117 SER A O 1
ATOM 868 N N . ASP A 1 118 ? 6.926 -11.615 -20.694 1.00 94.19 118 ASP A N 1
ATOM 869 C CA . ASP A 1 118 ? 6.375 -10.908 -19.526 1.00 94.19 118 ASP A CA 1
ATOM 870 C C . ASP A 1 118 ? 4.909 -11.313 -19.317 1.00 94.19 118 ASP A C 1
ATOM 872 O O . ASP A 1 118 ? 4.505 -11.710 -18.222 1.00 94.19 118 ASP A O 1
ATOM 876 N N . GLY A 1 119 ? 4.114 -11.276 -20.390 1.00 95.62 119 GLY A N 1
ATOM 877 C CA . GLY A 1 119 ? 2.718 -11.686 -20.356 1.00 95.62 119 GLY A CA 1
ATOM 878 C C . GLY A 1 119 ? 2.548 -13.159 -19.980 1.00 95.62 119 GLY A C 1
ATOM 879 O O . GLY A 1 119 ? 1.641 -13.488 -19.220 1.00 95.62 119 GLY A O 1
ATOM 880 N N . ILE A 1 120 ? 3.366 -14.067 -20.528 1.00 96.88 120 ILE A N 1
ATOM 881 C CA . ILE A 1 120 ? 3.315 -15.511 -20.216 1.00 96.88 120 ILE A CA 1
ATOM 882 C C . ILE A 1 120 ? 3.628 -15.723 -18.741 1.00 96.88 120 ILE A C 1
ATOM 884 O O . ILE A 1 120 ? 2.881 -16.405 -18.041 1.00 96.88 120 ILE A O 1
ATOM 888 N N . TRP A 1 121 ? 4.704 -15.105 -18.256 1.00 97.81 121 TRP A N 1
ATOM 889 C CA . TRP A 1 121 ? 5.112 -15.209 -16.865 1.00 97.81 121 TRP A CA 1
ATOM 890 C C . TRP A 1 121 ? 4.030 -14.674 -15.917 1.00 97.81 121 TRP A C 1
ATOM 892 O O . TRP A 1 121 ? 3.696 -15.337 -14.937 1.00 97.81 121 TRP A O 1
ATOM 902 N N . LEU A 1 122 ? 3.404 -13.536 -16.233 1.00 97.38 122 LEU A N 1
ATOM 903 C CA . LEU A 1 122 ? 2.289 -13.001 -15.446 1.00 97.38 122 LEU A CA 1
ATOM 904 C C . LEU A 1 122 ? 1.073 -13.922 -15.420 1.00 97.38 122 LEU A C 1
ATOM 906 O O . LEU A 1 122 ? 0.482 -14.111 -14.360 1.00 97.38 122 LEU A O 1
ATOM 910 N N . ASP A 1 123 ? 0.697 -14.515 -16.550 1.00 97.75 123 ASP A N 1
ATOM 911 C CA . ASP A 1 123 ? -0.413 -15.466 -16.583 1.00 97.75 123 ASP A CA 1
ATOM 912 C C . ASP A 1 123 ? -0.111 -16.729 -15.764 1.00 97.75 123 ASP A C 1
ATOM 914 O O . ASP A 1 123 ? -0.995 -17.243 -15.074 1.00 97.75 123 ASP A O 1
ATOM 918 N N . MET A 1 124 ? 1.143 -17.193 -15.753 1.00 98.12 124 MET A N 1
ATOM 919 C CA . MET A 1 124 ? 1.574 -18.272 -14.859 1.00 98.12 124 MET A CA 1
ATOM 920 C C . MET A 1 124 ? 1.464 -17.868 -13.383 1.00 98.12 124 MET A C 1
ATOM 922 O O . MET A 1 124 ? 0.969 -18.657 -12.577 1.00 98.12 124 MET A O 1
ATOM 926 N N . MET A 1 125 ? 1.859 -16.640 -13.030 1.00 98.31 125 MET A N 1
ATOM 927 C CA . MET A 1 125 ? 1.697 -16.099 -11.675 1.00 98.31 125 MET A CA 1
ATOM 928 C C . MET A 1 125 ? 0.216 -15.993 -11.280 1.00 98.31 125 MET A C 1
ATOM 930 O O . MET A 1 125 ? -0.139 -16.353 -10.159 1.00 98.31 125 MET A O 1
ATOM 934 N N . ARG A 1 126 ? -0.671 -15.567 -12.197 1.00 97.94 126 ARG A N 1
ATOM 935 C CA . ARG A 1 126 ? -2.132 -15.542 -11.978 1.00 97.94 126 ARG A CA 1
ATOM 936 C C . ARG A 1 126 ? -2.664 -16.941 -11.688 1.00 97.94 126 ARG A C 1
ATOM 938 O O . ARG A 1 126 ? -3.297 -17.131 -10.652 1.00 97.94 126 ARG A O 1
ATOM 945 N N . ARG A 1 127 ? -2.333 -17.923 -12.537 1.00 97.50 127 ARG A N 1
ATOM 946 C CA . ARG A 1 127 ? -2.719 -19.331 -12.338 1.00 97.50 127 ARG A CA 1
ATOM 947 C C . ARG A 1 127 ? -2.261 -19.836 -10.972 1.00 97.50 127 ARG A C 1
ATOM 949 O O . ARG A 1 127 ? -3.049 -20.422 -10.237 1.00 97.50 127 ARG A O 1
ATOM 956 N N . GLN A 1 128 ? -1.007 -19.565 -10.613 1.00 97.81 128 GLN A N 1
ATOM 957 C CA . GLN A 1 128 ? -0.446 -19.984 -9.333 1.00 97.81 128 GLN A CA 1
ATOM 958 C C . GLN A 1 128 ? -1.137 -19.319 -8.135 1.00 97.81 128 GLN A C 1
ATOM 960 O O . GLN A 1 128 ? -1.288 -19.956 -7.097 1.00 97.81 128 GLN A O 1
ATOM 965 N N . ALA A 1 129 ? -1.586 -18.071 -8.279 1.00 97.38 129 ALA A N 1
ATOM 966 C CA . ALA A 1 129 ? -2.332 -17.331 -7.264 1.00 97.38 129 ALA A CA 1
ATOM 967 C C . ALA A 1 129 ? -3.820 -17.729 -7.160 1.00 97.38 129 ALA A C 1
ATOM 969 O O . ALA A 1 129 ? -4.542 -17.128 -6.361 1.00 97.38 129 ALA A O 1
ATOM 970 N N . GLY A 1 130 ? -4.283 -18.704 -7.955 1.00 97.56 130 GLY A N 1
ATOM 971 C CA . GLY A 1 130 ? -5.690 -19.113 -8.022 1.00 97.56 130 GLY A CA 1
ATOM 972 C C . GLY A 1 130 ? -6.579 -18.150 -8.817 1.00 97.56 130 GLY A C 1
ATOM 973 O O . GLY A 1 130 ? -7.792 -18.133 -8.627 1.00 97.56 130 GLY A O 1
ATOM 974 N N . LEU A 1 131 ? -5.989 -17.326 -9.685 1.00 97.06 131 LEU A N 1
ATOM 975 C CA . LEU A 1 131 ? -6.686 -16.355 -10.527 1.00 97.06 131 LEU A CA 1
ATOM 976 C C . LEU A 1 131 ? -6.779 -16.854 -11.973 1.00 97.06 131 LEU A C 1
ATOM 978 O O . LEU A 1 131 ? -5.957 -17.650 -12.432 1.00 97.06 131 LEU A O 1
ATOM 982 N N . ALA A 1 132 ? -7.761 -16.342 -12.718 1.00 96.94 132 ALA A N 1
ATOM 983 C CA . ALA A 1 132 ? -7.886 -16.630 -14.141 1.00 96.94 132 ALA A CA 1
ATOM 984 C C . ALA A 1 132 ? -6.676 -16.079 -14.919 1.00 96.94 132 ALA A C 1
ATOM 986 O O . ALA A 1 132 ? -6.322 -14.904 -14.800 1.00 96.94 132 ALA A O 1
ATOM 987 N N . ALA A 1 133 ? -6.049 -16.936 -15.724 1.00 96.44 133 ALA A N 1
ATOM 988 C CA . ALA A 1 133 ? -5.033 -16.539 -16.691 1.00 96.44 133 ALA A CA 1
ATOM 989 C C . ALA A 1 133 ? -5.695 -16.013 -17.974 1.00 96.44 133 ALA A C 1
ATOM 991 O O . ALA A 1 133 ? -6.759 -16.494 -18.364 1.00 96.44 133 ALA A O 1
ATOM 992 N N . GLY A 1 134 ? -5.058 -15.052 -18.651 1.00 94.12 134 GLY A N 1
ATOM 993 C CA . GLY A 1 134 ? -5.557 -14.550 -19.935 1.00 94.12 134 GLY A CA 1
ATOM 994 C C . GLY A 1 134 ? -5.418 -15.568 -21.071 1.00 94.12 134 GLY A C 1
ATOM 995 O O . GLY A 1 134 ? -6.209 -15.559 -22.014 1.00 94.12 134 GLY A O 1
ATOM 996 N N . ARG A 1 135 ? -4.431 -16.469 -20.975 1.00 94.75 135 ARG A N 1
ATOM 997 C CA . ARG A 1 135 ? -4.188 -17.542 -21.947 1.00 94.75 135 ARG A CA 1
ATOM 998 C C . ARG A 1 135 ? -4.731 -18.893 -21.454 1.00 94.75 135 ARG A C 1
ATOM 1000 O O . ARG A 1 135 ? -4.537 -19.231 -20.286 1.00 94.75 135 ARG A O 1
ATOM 1007 N N . PRO A 1 136 ? -5.339 -19.706 -22.340 1.00 92.88 136 PRO A N 1
ATOM 1008 C CA . PRO A 1 136 ? -5.872 -21.022 -21.976 1.00 92.88 136 PRO A CA 1
ATOM 1009 C C . PRO A 1 136 ? -4.774 -22.070 -21.758 1.00 92.88 136 PRO A C 1
ATOM 1011 O O . PRO A 1 136 ? -4.952 -23.004 -20.981 1.00 92.88 136 PRO A O 1
ATOM 1014 N N . GLN A 1 137 ? -3.640 -21.925 -22.446 1.00 95.06 137 GLN A N 1
ATOM 1015 C CA . GLN A 1 137 ? -2.494 -22.820 -22.347 1.00 95.06 137 GLN A CA 1
ATOM 1016 C C . GLN A 1 137 ? -1.273 -22.012 -21.927 1.00 95.06 137 GLN A C 1
ATOM 1018 O O . GLN A 1 137 ? -0.970 -20.972 -22.513 1.00 95.06 137 GLN A O 1
ATOM 1023 N N . LEU A 1 138 ? -0.593 -22.497 -20.895 1.00 96.06 138 LEU A N 1
ATOM 1024 C CA . LEU A 1 138 ? 0.621 -21.905 -20.353 1.00 96.06 138 LEU A CA 1
ATOM 1025 C C . LEU A 1 138 ? 1.700 -22.980 -20.267 1.00 96.06 138 LEU A C 1
ATOM 1027 O O . LEU A 1 138 ? 1.361 -24.131 -19.982 1.00 96.06 138 LEU A O 1
ATOM 1031 N N . PRO A 1 139 ? 2.975 -22.617 -20.472 1.00 95.75 139 PRO A N 1
ATOM 1032 C CA . PRO A 1 139 ? 4.077 -23.548 -20.295 1.00 95.75 139 PRO A CA 1
ATOM 1033 C C . PRO A 1 139 ? 4.185 -24.012 -18.835 1.00 95.75 139 PRO A C 1
ATOM 1035 O O . PRO A 1 139 ? 3.674 -23.373 -17.907 1.00 95.75 139 PRO A O 1
ATOM 1038 N N . ASP A 1 140 ? 4.887 -25.125 -18.633 1.00 94.88 140 ASP A N 1
ATOM 1039 C CA . ASP A 1 140 ? 5.151 -25.674 -17.299 1.00 94.88 140 ASP A CA 1
ATOM 1040 C C . ASP A 1 140 ? 6.305 -24.952 -16.589 1.00 94.88 140 ASP A C 1
ATOM 1042 O O . ASP A 1 140 ? 6.372 -24.923 -15.361 1.00 94.88 140 ASP A O 1
ATOM 1046 N N . THR A 1 141 ? 7.196 -24.315 -17.353 1.00 96.25 141 THR A N 1
ATOM 1047 C CA . THR A 1 141 ? 8.356 -23.577 -16.842 1.00 96.25 141 THR A CA 1
ATOM 1048 C C . THR A 1 141 ? 8.268 -22.096 -17.183 1.00 96.25 141 THR A C 1
ATOM 1050 O O . THR A 1 141 ? 7.778 -21.723 -18.249 1.00 96.25 141 THR A O 1
ATOM 1053 N N . ALA A 1 142 ? 8.789 -21.249 -16.291 1.00 95.75 142 ALA A N 1
ATOM 1054 C CA . ALA A 1 142 ? 8.875 -19.813 -16.531 1.00 95.75 142 ALA A CA 1
ATOM 1055 C C . ALA A 1 142 ? 9.705 -19.508 -17.799 1.00 95.75 142 ALA A C 1
ATOM 1057 O O . ALA A 1 142 ? 10.675 -20.224 -18.072 1.00 95.75 142 ALA A O 1
ATOM 1058 N N . PRO A 1 143 ? 9.366 -18.448 -18.558 1.00 95.94 143 PRO A N 1
ATOM 1059 C CA . PRO A 1 143 ? 10.180 -18.003 -19.684 1.00 95.94 143 PRO A CA 1
ATOM 1060 C C . PRO A 1 143 ? 11.627 -17.695 -19.268 1.00 95.94 143 PRO A C 1
ATOM 1062 O O . PRO A 1 143 ? 11.896 -17.291 -18.134 1.00 95.94 143 PRO A O 1
ATOM 1065 N N . SER A 1 144 ? 12.571 -17.860 -20.199 1.00 93.38 144 SER A N 1
ATOM 1066 C CA . SER A 1 144 ? 13.989 -17.566 -19.952 1.00 93.38 144 SER A CA 1
ATOM 1067 C C . SER A 1 144 ? 14.187 -16.127 -19.452 1.00 93.38 144 SER A C 1
ATOM 1069 O O . SER A 1 144 ? 13.589 -15.191 -19.978 1.00 93.38 144 SER A O 1
ATOM 1071 N N . GLY A 1 145 ? 15.023 -15.946 -18.426 1.00 92.06 145 GLY A N 1
ATOM 1072 C CA . GLY A 1 145 ? 15.288 -14.638 -17.809 1.00 92.06 145 GLY A CA 1
ATOM 1073 C C . GLY A 1 145 ? 14.274 -14.199 -16.742 1.00 92.06 145 GLY A C 1
ATOM 1074 O O . GLY A 1 145 ? 14.472 -13.156 -16.111 1.00 92.06 145 GLY A O 1
ATOM 1075 N N . TYR A 1 146 ? 13.229 -14.991 -16.489 1.00 94.06 146 TYR A N 1
ATOM 1076 C CA . TYR A 1 146 ? 12.289 -14.765 -15.392 1.00 94.06 146 TYR A CA 1
ATOM 1077 C C . TYR A 1 146 ? 12.597 -15.662 -14.193 1.00 94.06 146 TYR A C 1
ATOM 1079 O O . TYR A 1 146 ? 13.115 -16.769 -14.362 1.00 94.06 146 TYR A O 1
ATOM 10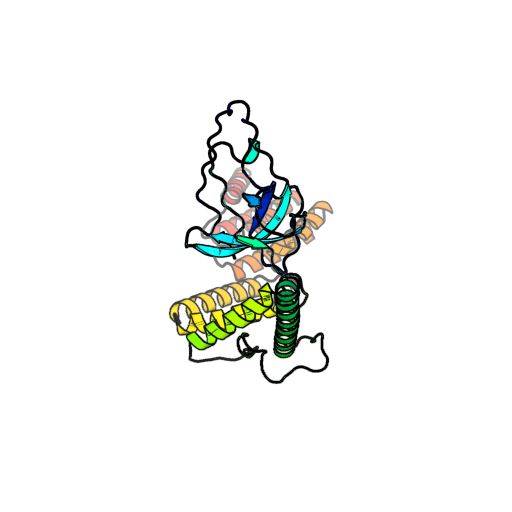87 N N . PRO A 1 147 ? 12.286 -15.209 -12.964 1.00 95.25 147 PRO A N 1
ATOM 1088 C CA . PRO A 1 147 ? 12.375 -16.083 -11.807 1.00 95.25 147 PRO A CA 1
ATOM 1089 C C . PRO A 1 147 ? 11.378 -17.248 -11.947 1.00 95.25 147 PRO A C 1
ATOM 1091 O O . PRO A 1 147 ? 10.307 -17.070 -12.544 1.00 95.25 147 PRO A O 1
ATOM 1094 N N . PRO A 1 148 ? 11.692 -18.423 -11.369 1.00 96.88 148 PRO A N 1
ATOM 1095 C CA . PRO A 1 148 ? 10.737 -19.522 -11.291 1.00 96.88 148 PRO A CA 1
ATOM 1096 C C . PRO A 1 148 ? 9.467 -19.062 -10.569 1.00 96.88 148 PRO A C 1
ATOM 1098 O O . PRO A 1 148 ? 9.527 -18.195 -9.695 1.00 96.88 148 PRO A O 1
ATOM 1101 N N . ILE A 1 149 ? 8.326 -19.643 -10.938 1.00 97.88 149 ILE A N 1
ATOM 1102 C CA . ILE A 1 149 ? 7.032 -19.314 -10.337 1.00 97.88 149 ILE A CA 1
ATOM 1103 C C . ILE A 1 149 ? 7.035 -19.808 -8.880 1.00 97.88 149 ILE A C 1
ATOM 1105 O O . ILE A 1 149 ? 7.088 -21.020 -8.658 1.00 97.88 149 ILE A O 1
ATOM 1109 N N . PRO A 1 150 ? 7.032 -18.908 -7.879 1.00 97.69 150 PRO A N 1
ATOM 1110 C CA . PRO A 1 150 ? 6.993 -19.305 -6.479 1.00 97.69 150 PRO A CA 1
ATOM 1111 C C . PRO A 1 150 ? 5.641 -19.941 -6.134 1.00 97.69 150 PRO A C 1
ATOM 1113 O O . PRO A 1 150 ? 4.624 -19.555 -6.709 1.00 97.69 150 PRO A O 1
ATOM 1116 N N . PRO A 1 151 ? 5.578 -20.856 -5.154 1.00 97.94 151 PRO A N 1
ATOM 1117 C CA . PRO A 1 151 ? 4.297 -21.319 -4.640 1.00 97.94 151 PRO A CA 1
ATOM 1118 C C . PRO A 1 151 ? 3.493 -20.142 -4.059 1.00 97.94 151 PRO A C 1
ATOM 1120 O O . PRO A 1 151 ? 4.054 -19.183 -3.519 1.00 97.94 151 PRO A O 1
ATOM 1123 N N . ALA A 1 152 ? 2.165 -20.200 -4.186 1.00 97.31 152 ALA A N 1
ATOM 1124 C CA . ALA A 1 152 ? 1.294 -19.181 -3.598 1.00 97.31 152 ALA A CA 1
ATOM 1125 C C . ALA A 1 152 ? 1.353 -19.245 -2.070 1.00 97.31 152 ALA A C 1
ATOM 1127 O O . ALA A 1 152 ? 1.576 -18.239 -1.411 1.00 97.31 152 ALA A O 1
ATOM 1128 N N . GLU A 1 153 ? 1.254 -20.446 -1.514 1.00 94.31 153 GLU A N 1
ATOM 1129 C CA . GLU A 1 153 ? 1.259 -20.670 -0.074 1.00 94.31 153 GLU A CA 1
ATOM 1130 C C . GLU A 1 153 ? 2.307 -21.713 0.305 1.00 94.31 153 GLU A C 1
ATOM 1132 O O . GLU A 1 153 ? 2.836 -22.438 -0.540 1.00 94.31 153 GLU A O 1
ATOM 1137 N N . GLY A 1 154 ? 2.611 -21.782 1.596 1.00 93.88 154 GLY A N 1
ATOM 1138 C CA . GLY A 1 154 ? 3.541 -22.750 2.154 1.00 93.88 154 GLY A CA 1
ATOM 1139 C C . GLY A 1 154 ? 4.534 -22.118 3.113 1.00 93.88 154 GLY A C 1
ATOM 1140 O O . GLY A 1 154 ? 4.440 -20.946 3.486 1.00 93.88 154 GLY A O 1
ATOM 1141 N N . THR A 1 155 ? 5.491 -22.940 3.521 1.00 94.19 155 THR A N 1
ATOM 1142 C CA . THR A 1 155 ? 6.590 -22.557 4.398 1.00 94.19 155 THR A CA 1
ATOM 1143 C C . THR A 1 155 ? 7.906 -23.000 3.772 1.00 94.19 155 THR A C 1
ATOM 1145 O O . THR A 1 155 ? 7.970 -23.951 2.996 1.00 94.19 155 THR A O 1
ATOM 1148 N N . THR A 1 156 ? 8.978 -22.293 4.104 1.00 95.94 156 THR A N 1
ATOM 1149 C CA . THR A 1 156 ? 10.346 -22.734 3.833 1.00 95.94 156 THR A CA 1
ATOM 1150 C C . THR A 1 156 ? 11.179 -22.508 5.084 1.00 95.94 156 THR A C 1
ATOM 1152 O O . THR A 1 156 ? 10.827 -21.688 5.930 1.00 95.94 156 THR A O 1
ATOM 1155 N N . ARG A 1 157 ? 12.278 -23.252 5.218 1.00 96.00 157 ARG A N 1
ATOM 1156 C CA . ARG A 1 157 ? 13.282 -23.036 6.269 1.00 96.00 157 ARG A CA 1
ATOM 1157 C C . ARG A 1 157 ? 14.426 -22.128 5.806 1.00 96.00 157 ARG A C 1
ATOM 1159 O O . ARG A 1 157 ? 15.283 -21.790 6.611 1.00 96.00 157 ARG A O 1
ATOM 1166 N N . SER A 1 158 ? 14.452 -21.748 4.526 1.00 97.69 158 SER A N 1
ATOM 1167 C CA . SER A 1 158 ? 15.484 -20.882 3.952 1.00 97.69 158 SER A CA 1
ATOM 1168 C C . SER A 1 158 ? 14.970 -19.453 3.786 1.00 97.69 158 SER A C 1
ATOM 1170 O O . SER A 1 158 ? 14.063 -19.199 2.990 1.00 97.69 158 SER A O 1
ATOM 1172 N N . ALA A 1 159 ? 15.585 -18.505 4.500 1.00 96.88 159 ALA A N 1
ATOM 1173 C CA . ALA A 1 159 ? 15.287 -17.083 4.345 1.00 96.88 159 ALA A CA 1
ATOM 1174 C C . ALA A 1 159 ? 15.557 -16.599 2.911 1.00 96.88 159 ALA A C 1
ATOM 1176 O O . ALA A 1 159 ? 14.750 -15.862 2.357 1.00 96.88 159 ALA A O 1
ATOM 1177 N N . GLU A 1 160 ? 16.643 -17.060 2.283 1.00 97.56 160 GLU A N 1
ATOM 1178 C CA . GLU A 1 160 ? 16.991 -16.718 0.898 1.00 97.56 160 GLU A CA 1
ATOM 1179 C C . GLU A 1 160 ? 15.913 -17.176 -0.092 1.00 97.56 160 GLU A C 1
ATOM 1181 O O . GLU A 1 160 ? 15.527 -16.434 -0.996 1.00 97.56 160 GLU A O 1
ATOM 1186 N N . GLN A 1 161 ? 15.373 -18.380 0.106 1.00 97.56 161 GLN A N 1
ATOM 1187 C CA . GLN A 1 161 ? 14.308 -18.895 -0.746 1.00 97.56 161 GLN A CA 1
ATOM 1188 C C . GLN A 1 161 ? 13.003 -18.107 -0.558 1.00 97.56 161 GLN A C 1
ATOM 1190 O O . GLN A 1 161 ? 12.372 -17.732 -1.546 1.00 97.56 161 GLN A O 1
ATOM 1195 N N . ALA A 1 162 ? 12.619 -17.807 0.689 1.00 97.38 162 ALA A N 1
ATOM 1196 C CA . ALA A 1 162 ? 11.449 -16.974 0.982 1.00 97.38 162 ALA A CA 1
ATOM 1197 C C . ALA A 1 162 ? 11.587 -15.569 0.373 1.00 97.38 162 ALA A C 1
ATOM 1199 O O . ALA A 1 162 ? 10.648 -15.034 -0.209 1.00 97.38 162 ALA A O 1
ATOM 1200 N N . ASP A 1 163 ? 12.782 -14.993 0.445 1.00 97.62 163 ASP A N 1
ATOM 1201 C CA . ASP A 1 163 ? 13.120 -13.702 -0.145 1.00 97.62 163 ASP A CA 1
ATOM 1202 C C . ASP A 1 163 ? 13.032 -13.717 -1.682 1.00 97.62 163 ASP A C 1
ATOM 1204 O O . ASP A 1 163 ? 12.476 -12.800 -2.292 1.00 97.62 163 ASP A O 1
ATOM 1208 N N . ALA A 1 164 ? 13.517 -14.786 -2.324 1.00 97.62 164 ALA A N 1
ATOM 1209 C CA . ALA A 1 164 ? 13.372 -14.990 -3.763 1.00 97.62 164 ALA A CA 1
ATOM 1210 C C . ALA A 1 164 ? 11.896 -15.099 -4.184 1.00 97.62 164 ALA A C 1
ATOM 1212 O O . ALA A 1 164 ? 11.491 -14.469 -5.165 1.00 97.62 164 ALA A O 1
ATOM 1213 N N . PHE A 1 165 ? 11.079 -15.830 -3.418 1.00 98.12 165 PHE A N 1
ATOM 1214 C CA . PHE A 1 165 ? 9.638 -15.935 -3.656 1.00 98.12 165 PHE A CA 1
ATOM 1215 C C . PHE A 1 165 ? 8.924 -14.592 -3.466 1.00 98.12 165 PHE A C 1
ATOM 1217 O O . PHE A 1 165 ? 8.156 -14.177 -4.337 1.00 98.12 165 PHE A O 1
ATOM 1224 N N . GLY A 1 166 ? 9.232 -13.866 -2.387 1.00 97.44 166 GLY A N 1
ATOM 1225 C CA . GLY A 1 166 ? 8.691 -12.532 -2.122 1.00 97.44 166 GLY A CA 1
ATOM 1226 C C . GLY A 1 166 ? 9.014 -11.540 -3.240 1.00 97.44 166 GLY A C 1
ATOM 1227 O O . GLY A 1 166 ? 8.128 -10.822 -3.706 1.00 97.44 166 GLY A O 1
ATOM 1228 N N . ARG A 1 167 ? 10.251 -11.553 -3.756 1.00 97.88 167 ARG A N 1
ATOM 1229 C CA . ARG A 1 167 ? 10.650 -10.733 -4.912 1.00 97.88 167 ARG A CA 1
ATOM 1230 C C . ARG A 1 167 ? 9.887 -11.077 -6.182 1.00 97.88 167 ARG A C 1
ATOM 1232 O O . ARG A 1 167 ? 9.501 -10.160 -6.906 1.00 97.88 167 ARG A O 1
ATOM 1239 N N . ALA A 1 168 ? 9.686 -12.361 -6.468 1.00 97.94 168 ALA A N 1
ATOM 1240 C CA . ALA A 1 168 ? 8.943 -12.789 -7.648 1.00 97.94 168 ALA A CA 1
ATOM 1241 C C . ALA A 1 168 ? 7.483 -12.303 -7.587 1.00 97.94 168 ALA A C 1
ATOM 1243 O O . ALA A 1 168 ? 7.023 -11.651 -8.523 1.00 97.94 168 ALA A O 1
ATOM 1244 N N . TRP A 1 169 ? 6.785 -12.496 -6.463 1.00 98.19 169 TRP A N 1
ATOM 1245 C CA . TRP A 1 169 ? 5.428 -11.961 -6.275 1.00 98.19 169 TRP A CA 1
ATOM 1246 C C . TRP A 1 169 ? 5.377 -10.431 -6.328 1.00 98.19 169 TRP A C 1
ATOM 1248 O O . TRP A 1 169 ? 4.497 -9.861 -6.973 1.00 98.19 169 TRP A O 1
ATOM 1258 N N . TRP A 1 170 ? 6.351 -9.749 -5.720 1.00 97.94 170 TRP A N 1
ATOM 1259 C CA . TRP A 1 170 ? 6.425 -8.289 -5.762 1.00 97.94 170 TRP A CA 1
ATOM 1260 C C . TRP A 1 170 ? 6.657 -7.757 -7.178 1.00 97.94 170 TRP A C 1
ATOM 1262 O O . TRP A 1 170 ? 6.085 -6.738 -7.563 1.00 97.94 170 TRP A O 1
ATOM 1272 N N . ARG A 1 171 ? 7.463 -8.460 -7.980 1.00 97.19 171 ARG A N 1
ATOM 1273 C CA . ARG A 1 171 ? 7.634 -8.152 -9.400 1.00 97.19 171 ARG A CA 1
ATOM 1274 C C . ARG A 1 171 ? 6.307 -8.295 -10.141 1.00 97.19 171 ARG A C 1
ATOM 1276 O O . ARG A 1 171 ? 5.932 -7.358 -10.836 1.00 97.19 171 ARG A O 1
ATOM 1283 N N . ALA A 1 172 ? 5.570 -9.390 -9.945 1.00 97.25 172 ALA A N 1
ATOM 1284 C CA . ALA A 1 172 ? 4.254 -9.576 -10.565 1.00 97.25 172 ALA A CA 1
ATOM 1285 C C . ALA A 1 172 ? 3.276 -8.450 -10.188 1.00 97.25 172 ALA A C 1
ATOM 1287 O O . ALA A 1 172 ? 2.653 -7.863 -11.068 1.00 97.25 172 ALA A O 1
ATOM 1288 N N . TYR A 1 173 ? 3.232 -8.069 -8.906 1.00 97.38 173 TYR A N 1
ATOM 1289 C CA . TYR A 1 173 ? 2.477 -6.905 -8.434 1.00 97.38 173 TYR A CA 1
ATOM 1290 C C . TYR A 1 173 ? 2.870 -5.620 -9.179 1.00 97.38 173 TYR A C 1
ATOM 1292 O O . TYR A 1 173 ? 1.999 -4.881 -9.618 1.00 97.38 173 TYR A O 1
ATOM 1300 N N . LYS A 1 174 ? 4.167 -5.359 -9.385 1.00 96.25 174 LYS A N 1
ATOM 1301 C CA . LYS A 1 174 ? 4.623 -4.157 -10.103 1.00 96.25 174 LYS A CA 1
ATOM 1302 C C . LYS A 1 174 ? 4.305 -4.146 -11.591 1.00 96.25 174 LYS A C 1
ATOM 1304 O O . LYS A 1 174 ? 4.107 -3.068 -12.141 1.00 96.25 174 LYS A O 1
ATOM 1309 N N . HIS A 1 175 ? 4.244 -5.305 -12.229 1.00 93.69 175 HIS A N 1
ATOM 1310 C CA . HIS A 1 175 ? 3.807 -5.395 -13.618 1.00 93.69 175 HIS A CA 1
ATOM 1311 C C . HIS A 1 175 ? 2.277 -5.257 -13.768 1.00 93.69 175 HIS A C 1
ATOM 1313 O O . HIS A 1 175 ? 1.826 -4.802 -14.814 1.00 93.69 175 HIS A O 1
ATOM 1319 N N . ASP A 1 176 ? 1.491 -5.598 -12.738 1.00 94.31 176 ASP A N 1
ATOM 1320 C CA . ASP A 1 176 ? 0.018 -5.531 -12.730 1.00 94.31 176 ASP A CA 1
ATOM 1321 C C . ASP A 1 176 ? -0.527 -4.487 -11.731 1.00 94.31 176 ASP A C 1
ATOM 1323 O O . ASP A 1 176 ? -1.613 -4.672 -11.209 1.00 94.31 176 ASP A O 1
ATOM 1327 N N . ASP A 1 177 ? 0.196 -3.398 -11.427 1.00 90.88 177 ASP A N 1
ATOM 1328 C CA . ASP A 1 177 ? -0.112 -2.492 -10.287 1.00 90.88 177 ASP A CA 1
ATOM 1329 C C . ASP A 1 177 ? -1.528 -1.875 -10.348 1.00 90.88 177 ASP A C 1
ATOM 1331 O O . ASP A 1 177 ? -2.148 -1.600 -9.325 1.00 90.88 177 ASP A O 1
ATOM 1335 N N . ALA A 1 178 ? -2.071 -1.705 -11.558 1.00 92.00 178 ALA A N 1
ATOM 1336 C CA . ALA A 1 178 ? -3.432 -1.216 -11.802 1.00 92.00 178 ALA A CA 1
ATOM 1337 C C . ALA A 1 178 ? -4.444 -2.327 -12.158 1.00 92.00 178 ALA A C 1
ATOM 1339 O O . ALA A 1 178 ? -5.605 -2.034 -12.446 1.00 92.00 178 ALA A O 1
ATOM 1340 N N . GLY A 1 179 ? -4.009 -3.587 -12.202 1.00 95.06 179 GLY A N 1
ATOM 1341 C CA . GLY A 1 179 ? -4.821 -4.732 -12.599 1.00 95.06 179 GLY A CA 1
ATOM 1342 C C . GLY A 1 179 ? -5.585 -5.367 -11.438 1.00 95.06 179 GLY A C 1
ATOM 1343 O O . GLY A 1 179 ? -5.306 -5.146 -10.260 1.00 95.06 179 GLY A O 1
ATOM 1344 N N . ALA A 1 180 ? -6.570 -6.204 -11.769 1.00 95.94 180 ALA A N 1
ATOM 1345 C CA . ALA A 1 180 ? -7.386 -6.896 -10.771 1.00 95.94 180 ALA A CA 1
ATOM 1346 C C . ALA A 1 180 ? -6.593 -7.932 -9.944 1.00 95.94 180 ALA A C 1
ATOM 1348 O O . ALA A 1 180 ? -7.043 -8.308 -8.863 1.00 95.94 180 ALA A O 1
ATOM 1349 N N . ALA A 1 181 ? -5.424 -8.393 -10.417 1.00 96.81 181 ALA A N 1
ATOM 1350 C CA . ALA A 1 181 ? -4.595 -9.356 -9.690 1.00 96.81 181 ALA A CA 1
ATOM 1351 C C . ALA A 1 181 ? -3.612 -8.688 -8.710 1.00 96.81 181 ALA A C 1
ATOM 1353 O O . ALA A 1 181 ? -3.100 -9.366 -7.812 1.00 96.81 181 ALA A O 1
ATOM 1354 N N . ALA A 1 182 ? -3.385 -7.372 -8.826 1.00 96.88 182 ALA A N 1
ATOM 1355 C CA . ALA A 1 182 ? -2.444 -6.621 -7.992 1.00 96.88 182 ALA A CA 1
ATOM 1356 C C . ALA A 1 182 ? -2.623 -6.860 -6.479 1.00 96.88 182 ALA A C 1
ATOM 1358 O O . ALA A 1 182 ? -1.620 -7.143 -5.812 1.00 96.88 182 ALA A O 1
ATOM 1359 N N . PRO A 1 183 ? -3.852 -6.806 -5.912 1.00 97.25 183 PRO A N 1
ATOM 1360 C CA . PRO A 1 183 ? -4.053 -7.021 -4.480 1.00 97.25 183 PRO A CA 1
ATOM 1361 C C . PRO A 1 183 ? -3.581 -8.403 -4.021 1.00 97.25 183 PRO A C 1
ATOM 1363 O O . PRO A 1 183 ? -2.868 -8.505 -3.023 1.00 97.25 183 PRO A O 1
ATOM 1366 N N . ARG A 1 184 ? -3.900 -9.454 -4.788 1.00 97.50 184 ARG A N 1
ATOM 1367 C CA . ARG A 1 184 ? -3.504 -10.829 -4.458 1.00 97.50 184 ARG A CA 1
ATOM 1368 C C . ARG A 1 184 ? -1.994 -11.021 -4.583 1.00 97.50 184 ARG A C 1
ATOM 1370 O O . ARG A 1 184 ? -1.384 -11.604 -3.696 1.00 97.50 184 ARG A O 1
ATOM 1377 N N . PHE A 1 185 ? -1.356 -10.494 -5.629 1.00 97.81 185 PHE A N 1
ATOM 1378 C CA . PHE A 1 185 ? 0.107 -10.565 -5.759 1.00 97.81 185 PHE A CA 1
ATOM 1379 C C . PHE A 1 185 ? 0.834 -9.842 -4.626 1.00 97.81 185 PHE A C 1
ATOM 1381 O O . PHE A 1 185 ? 1.840 -10.340 -4.117 1.00 97.81 185 PHE A O 1
ATOM 1388 N N . ARG A 1 186 ? 0.316 -8.686 -4.199 1.00 97.44 186 ARG A N 1
ATOM 1389 C CA . ARG A 1 186 ? 0.862 -7.945 -3.062 1.00 97.44 186 ARG A CA 1
ATOM 1390 C C . ARG A 1 186 ? 0.754 -8.746 -1.767 1.00 97.44 186 ARG A C 1
ATOM 1392 O O . ARG A 1 186 ? 1.742 -8.817 -1.040 1.00 97.44 186 ARG A O 1
ATOM 1399 N N . GLU A 1 187 ? -0.403 -9.347 -1.501 1.00 96.56 187 GLU A N 1
ATOM 1400 C CA . GLU A 1 187 ? -0.632 -10.207 -0.335 1.00 96.56 187 GLU A CA 1
ATOM 1401 C C . GLU A 1 187 ? 0.359 -11.381 -0.305 1.00 96.56 187 GLU A C 1
ATOM 1403 O O . GLU A 1 187 ? 1.049 -11.580 0.692 1.00 96.56 187 GLU A O 1
ATOM 1408 N N . LEU A 1 188 ? 0.509 -12.100 -1.423 1.00 97.62 188 LEU A N 1
ATOM 1409 C CA . LEU A 1 188 ? 1.447 -13.222 -1.536 1.00 97.62 188 LEU A CA 1
ATOM 1410 C C . LEU A 1 188 ? 2.907 -12.778 -1.355 1.00 97.62 188 LEU A C 1
ATOM 1412 O O . LEU A 1 188 ? 3.685 -13.440 -0.668 1.00 97.62 188 LEU A O 1
ATOM 1416 N N . GLY A 1 189 ? 3.286 -11.622 -1.907 1.00 97.19 189 GLY A N 1
ATOM 1417 C CA . GLY A 1 189 ? 4.609 -11.039 -1.679 1.00 97.19 189 GLY A CA 1
ATOM 1418 C C . GLY A 1 189 ? 4.857 -10.703 -0.206 1.00 97.19 189 GLY A C 1
ATOM 1419 O O . GLY A 1 189 ? 5.915 -11.025 0.332 1.00 97.19 189 GLY A O 1
ATOM 1420 N N . GLN A 1 190 ? 3.872 -10.099 0.465 1.00 96.00 190 GLN A N 1
ATOM 1421 C CA . GLN A 1 190 ? 3.938 -9.791 1.897 1.00 96.00 190 GLN A CA 1
ATOM 1422 C C . GLN A 1 190 ? 4.012 -11.056 2.758 1.00 96.00 190 GLN A C 1
ATOM 1424 O O . GLN A 1 190 ? 4.792 -11.079 3.709 1.00 96.00 190 GLN A O 1
ATOM 1429 N N . HIS A 1 191 ? 3.269 -12.109 2.406 1.00 95.88 191 HIS A N 1
ATOM 1430 C CA . HIS A 1 191 ? 3.354 -13.418 3.060 1.00 95.88 191 HIS A CA 1
ATOM 1431 C C . HIS A 1 191 ? 4.785 -13.962 3.027 1.00 95.88 191 HIS A C 1
ATOM 1433 O O . HIS A 1 191 ? 5.368 -14.235 4.074 1.00 95.88 191 HIS A O 1
ATOM 1439 N N . TRP A 1 192 ? 5.403 -14.041 1.846 1.00 97.56 192 TRP A N 1
ATOM 1440 C CA . TRP A 1 192 ? 6.761 -14.581 1.721 1.00 97.56 192 TRP A CA 1
ATOM 1441 C C . TRP A 1 192 ? 7.830 -13.718 2.397 1.00 97.56 192 TRP A C 1
ATOM 1443 O O . TRP A 1 192 ? 8.749 -14.264 3.010 1.00 97.56 192 TRP A O 1
ATOM 1453 N N . TYR A 1 193 ? 7.694 -12.389 2.380 1.00 95.94 193 TYR A N 1
ATOM 1454 C CA . TYR A 1 193 ? 8.570 -11.531 3.183 1.00 95.94 193 TYR A CA 1
ATOM 1455 C C . TYR A 1 193 ? 8.357 -11.726 4.686 1.00 95.94 193 TYR A C 1
ATOM 1457 O O . TYR A 1 193 ? 9.335 -11.758 5.425 1.00 95.94 193 TYR A O 1
ATOM 1465 N N . SER A 1 194 ? 7.123 -11.951 5.145 1.00 93.44 194 SER A N 1
ATOM 1466 C CA . SER A 1 194 ? 6.864 -12.303 6.544 1.00 93.44 194 SER A CA 1
ATOM 1467 C C . SER A 1 194 ? 7.506 -13.640 6.925 1.00 93.44 194 SER A C 1
ATOM 1469 O O . SER A 1 194 ? 8.024 -13.757 8.033 1.00 93.44 194 SER A O 1
ATOM 1471 N N . VAL A 1 195 ? 7.496 -14.640 6.035 1.00 95.56 195 VAL A N 1
ATOM 1472 C CA . VAL A 1 195 ? 8.189 -15.923 6.255 1.00 95.56 195 VAL A CA 1
ATOM 1473 C C . VAL A 1 195 ? 9.699 -15.704 6.349 1.00 95.56 195 VAL A C 1
ATOM 1475 O O . VAL A 1 195 ? 10.326 -16.202 7.280 1.00 95.56 195 VAL A O 1
ATOM 1478 N N . ARG A 1 196 ? 10.285 -14.922 5.432 1.00 97.06 196 ARG A N 1
ATOM 1479 C CA . ARG A 1 196 ? 11.709 -14.551 5.471 1.00 97.06 196 ARG A CA 1
ATOM 1480 C C . ARG A 1 196 ? 12.067 -13.883 6.796 1.00 97.06 196 ARG A C 1
ATOM 1482 O O . ARG A 1 196 ? 13.018 -14.298 7.451 1.00 97.06 196 ARG A O 1
ATOM 1489 N N . ASP A 1 197 ? 11.308 -12.865 7.184 1.00 93.75 197 ASP A N 1
ATOM 1490 C CA . ASP A 1 197 ? 11.588 -12.070 8.377 1.00 93.75 197 ASP A CA 1
ATOM 1491 C C . ASP A 1 197 ? 11.437 -12.911 9.652 1.00 93.75 197 ASP A C 1
ATOM 1493 O O . ASP A 1 197 ? 12.237 -12.759 10.567 1.00 93.75 197 ASP A O 1
ATOM 1497 N N . ALA A 1 198 ? 10.506 -13.871 9.686 1.00 94.88 198 ALA A N 1
ATOM 1498 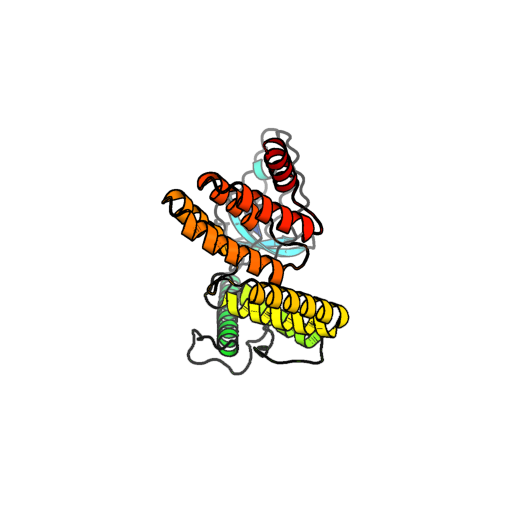C CA . ALA A 1 198 ? 10.382 -14.825 10.789 1.00 94.88 198 ALA A CA 1
ATOM 1499 C C . ALA A 1 198 ? 11.562 -15.804 10.902 1.00 94.88 198 ALA A C 1
ATOM 1501 O O . ALA A 1 198 ? 11.845 -16.287 11.996 1.00 94.88 198 ALA A O 1
ATOM 1502 N N . ILE A 1 199 ? 12.255 -16.096 9.798 1.00 96.25 199 ILE A N 1
ATOM 1503 C CA . ILE A 1 199 ? 13.475 -16.915 9.811 1.00 96.25 199 ILE A CA 1
ATOM 1504 C C . ILE A 1 199 ? 14.681 -16.075 10.259 1.00 96.25 199 ILE A C 1
ATOM 1506 O O . ILE A 1 199 ? 15.518 -16.571 11.008 1.00 96.25 199 ILE A O 1
ATOM 1510 N N . ILE A 1 200 ? 14.775 -14.818 9.804 1.00 97.19 200 ILE A N 1
ATOM 1511 C CA . ILE A 1 200 ? 15.894 -13.912 10.120 1.00 97.19 200 ILE A CA 1
ATOM 1512 C C . ILE A 1 200 ? 15.822 -13.414 11.569 1.00 97.19 200 ILE A C 1
ATOM 1514 O O . ILE A 1 200 ? 16.835 -13.395 12.264 1.00 97.19 200 ILE A O 1
ATOM 1518 N N . ASP A 1 201 ? 14.637 -13.000 12.014 1.00 96.50 201 ASP A N 1
ATOM 1519 C CA . ASP A 1 201 ? 14.393 -12.417 13.331 1.00 96.50 201 ASP A CA 1
ATOM 1520 C C . ASP A 1 201 ? 13.095 -12.992 13.934 1.00 96.50 201 ASP A C 1
ATOM 1522 O O . ASP A 1 201 ? 12.031 -12.353 13.919 1.00 96.50 201 ASP A O 1
ATOM 1526 N N . PRO A 1 202 ? 13.152 -14.226 14.470 1.00 95.00 202 PRO A N 1
ATOM 1527 C CA . PRO A 1 202 ? 11.979 -14.892 15.028 1.00 95.00 202 PRO A CA 1
ATOM 1528 C C . PRO A 1 202 ? 11.406 -14.149 16.241 1.00 95.00 202 PRO A C 1
ATOM 1530 O O . PRO A 1 202 ? 10.199 -14.203 16.473 1.00 95.00 202 PRO A O 1
ATOM 1533 N N . ALA A 1 203 ? 12.242 -13.430 16.999 1.00 95.31 203 ALA A N 1
ATOM 1534 C CA . ALA A 1 203 ? 11.807 -12.671 18.168 1.00 95.31 203 ALA A CA 1
ATOM 1535 C C . ALA A 1 203 ? 10.927 -11.484 17.761 1.00 95.31 203 ALA A C 1
ATOM 1537 O O . ALA A 1 203 ? 9.831 -11.307 18.301 1.00 95.31 203 ALA A O 1
ATOM 1538 N N . LYS A 1 204 ? 11.356 -10.707 16.761 1.00 92.12 204 LYS A N 1
ATOM 1539 C CA . LYS A 1 204 ? 10.543 -9.621 16.207 1.00 92.12 204 LYS A CA 1
ATOM 1540 C C . LYS A 1 204 ? 9.262 -10.145 15.564 1.00 92.12 204 LYS A C 1
ATOM 1542 O O . LYS A 1 204 ? 8.194 -9.587 15.807 1.00 92.12 204 LYS A O 1
ATOM 1547 N N . ALA A 1 205 ? 9.342 -11.233 14.798 1.00 89.50 205 ALA A N 1
ATOM 1548 C CA . ALA A 1 205 ? 8.162 -11.830 14.176 1.00 89.50 205 ALA A CA 1
ATOM 1549 C C . ALA A 1 205 ? 7.135 -12.312 15.215 1.00 89.50 205 ALA A C 1
ATOM 1551 O O . ALA A 1 205 ? 5.934 -12.087 15.039 1.00 89.50 205 ALA A O 1
ATOM 1552 N N . ALA A 1 206 ? 7.591 -12.909 16.321 1.00 91.00 206 ALA A N 1
ATOM 1553 C CA . ALA A 1 206 ? 6.733 -13.287 17.440 1.00 91.00 206 ALA A CA 1
ATOM 1554 C C . ALA A 1 206 ? 6.081 -12.060 18.101 1.00 91.00 206 ALA A C 1
ATOM 1556 O O . ALA A 1 206 ? 4.870 -12.061 18.319 1.00 91.00 206 ALA A O 1
ATOM 1557 N N . ALA A 1 207 ? 6.841 -10.986 18.342 1.00 93.19 207 ALA A N 1
ATOM 1558 C CA . ALA A 1 207 ? 6.312 -9.742 18.906 1.00 93.19 207 ALA A CA 1
ATOM 1559 C C . ALA A 1 207 ? 5.272 -9.070 17.985 1.00 93.19 207 ALA A C 1
ATOM 1561 O O . ALA A 1 207 ? 4.238 -8.579 18.446 1.00 93.19 207 ALA A O 1
ATOM 1562 N N . ASP A 1 208 ? 5.507 -9.075 16.671 1.00 87.44 208 ASP A N 1
ATOM 1563 C CA . ASP A 1 208 ? 4.572 -8.552 15.673 1.00 87.44 208 ASP A CA 1
ATOM 1564 C C . ASP A 1 208 ? 3.303 -9.414 15.562 1.00 87.44 208 ASP A C 1
ATOM 1566 O O . ASP A 1 208 ? 2.202 -8.881 15.400 1.00 87.44 208 ASP A O 1
ATOM 1570 N N . ALA A 1 209 ? 3.430 -10.741 15.660 1.00 89.00 209 ALA A N 1
ATOM 1571 C CA . ALA A 1 209 ? 2.292 -11.659 15.706 1.00 89.00 209 ALA A CA 1
ATOM 1572 C C . ALA A 1 209 ? 1.454 -11.455 16.976 1.00 89.00 209 ALA A C 1
ATOM 1574 O O . ALA A 1 209 ? 0.233 -11.345 16.891 1.00 89.00 209 ALA A O 1
ATOM 1575 N N . GLU A 1 210 ? 2.099 -11.316 18.134 1.00 94.12 210 GLU A N 1
ATOM 1576 C CA . GLU A 1 210 ? 1.427 -11.037 19.403 1.00 94.12 210 GLU A CA 1
ATOM 1577 C C . GLU A 1 210 ? 0.717 -9.674 19.375 1.00 94.12 210 GLU A C 1
ATOM 1579 O O . GLU A 1 210 ? -0.428 -9.555 19.811 1.00 94.12 210 GLU A O 1
ATOM 1584 N N . ARG A 1 211 ? 1.350 -8.633 18.811 1.00 94.38 211 ARG A N 1
ATOM 1585 C CA . ARG A 1 211 ? 0.713 -7.319 18.625 1.00 94.38 211 ARG A CA 1
ATOM 1586 C C . ARG A 1 211 ? -0.544 -7.420 17.758 1.00 94.38 211 ARG A C 1
ATOM 1588 O O . ARG A 1 211 ? -1.575 -6.886 18.155 1.00 94.38 211 ARG A O 1
ATOM 1595 N N . ARG A 1 212 ? -0.484 -8.138 16.632 1.00 91.12 212 ARG A N 1
ATOM 1596 C CA . ARG A 1 212 ? -1.653 -8.374 15.766 1.00 91.12 212 ARG A CA 1
ATOM 1597 C C . ARG A 1 212 ? -2.748 -9.171 16.469 1.00 91.12 212 ARG A C 1
ATOM 1599 O O . ARG A 1 212 ? -3.913 -8.822 16.336 1.00 91.12 212 ARG A O 1
ATOM 1606 N N . ALA A 1 213 ? -2.393 -10.204 17.233 1.00 93.31 213 ALA A N 1
ATOM 1607 C CA . ALA A 1 213 ? -3.359 -10.989 17.999 1.00 93.31 213 ALA A CA 1
ATOM 1608 C C . ALA A 1 213 ? -4.063 -10.134 19.065 1.00 93.31 213 ALA A C 1
ATOM 1610 O O . ALA A 1 213 ? -5.285 -10.188 19.182 1.00 93.31 213 ALA A O 1
ATOM 1611 N N . ARG A 1 214 ? -3.314 -9.285 19.785 1.00 94.88 214 ARG A N 1
ATOM 1612 C CA . ARG A 1 214 ? -3.882 -8.313 20.733 1.00 94.88 214 ARG A CA 1
ATOM 1613 C C . ARG A 1 214 ? -4.818 -7.323 20.049 1.00 94.88 214 ARG A C 1
ATOM 1615 O O . ARG A 1 214 ? -5.890 -7.046 20.571 1.00 94.88 214 ARG A O 1
ATOM 1622 N N . GLU A 1 215 ? -4.433 -6.799 18.890 1.00 94.88 215 GLU A N 1
ATOM 1623 C CA . GLU A 1 215 ? -5.267 -5.863 18.134 1.00 94.88 215 GLU A CA 1
ATOM 1624 C C . GLU A 1 215 ? -6.542 -6.524 17.588 1.00 94.88 215 GLU A C 1
ATOM 1626 O O . GLU A 1 215 ? -7.621 -5.947 17.701 1.00 94.88 215 GLU A O 1
ATOM 1631 N N . ALA A 1 216 ? -6.448 -7.747 17.063 1.00 94.75 216 ALA A N 1
ATOM 1632 C CA . ALA A 1 216 ? -7.601 -8.513 16.595 1.00 94.75 216 ALA A CA 1
ATOM 1633 C C . ALA A 1 216 ? -8.562 -8.852 17.745 1.00 94.75 216 ALA A C 1
ATOM 1635 O O . ALA A 1 216 ? -9.775 -8.700 17.606 1.00 94.75 216 ALA A O 1
ATOM 1636 N N . GLU A 1 217 ? -8.032 -9.250 18.903 1.00 95.94 217 GLU A N 1
ATOM 1637 C CA . GLU A 1 217 ? -8.848 -9.493 20.091 1.00 95.94 217 GLU A CA 1
ATOM 1638 C C . GLU A 1 217 ? -9.518 -8.205 20.572 1.00 95.94 217 GLU A C 1
ATOM 1640 O O . GLU A 1 217 ? -10.726 -8.194 20.802 1.00 95.94 217 GLU A O 1
ATOM 1645 N N . ARG A 1 218 ? -8.771 -7.095 20.627 1.00 96.06 218 ARG A N 1
ATOM 1646 C CA . ARG A 1 218 ? -9.301 -5.757 20.923 1.00 96.06 218 ARG A CA 1
ATOM 1647 C C . ARG A 1 218 ? -10.454 -5.388 19.989 1.00 96.06 218 ARG A C 1
ATOM 1649 O O . ARG A 1 218 ? -11.490 -4.916 20.455 1.00 96.06 218 ARG A O 1
ATOM 1656 N N . GLN A 1 219 ? -10.301 -5.619 18.684 1.00 95.12 219 GLN A N 1
ATOM 1657 C CA . GLN A 1 219 ? -11.366 -5.395 17.704 1.00 95.12 219 GLN A CA 1
ATOM 1658 C C . GLN A 1 219 ? -12.583 -6.281 17.989 1.00 95.12 219 GLN A C 1
ATOM 1660 O O . GLN A 1 219 ? -13.703 -5.778 18.031 1.00 95.12 219 GLN A O 1
ATOM 1665 N N . ARG A 1 220 ? -12.368 -7.575 18.255 1.00 97.38 220 ARG A N 1
ATOM 1666 C CA . ARG A 1 220 ? -13.428 -8.556 18.520 1.00 97.38 220 ARG A CA 1
ATOM 1667 C C . ARG A 1 220 ? -14.244 -8.223 19.771 1.00 97.38 220 ARG A C 1
ATOM 1669 O O . ARG A 1 220 ? -15.472 -8.261 19.729 1.00 97.38 220 ARG A O 1
ATOM 1676 N N . VAL A 1 221 ? -13.593 -7.897 20.888 1.00 97.69 221 VAL A N 1
ATOM 1677 C CA . VAL A 1 221 ? -14.290 -7.584 22.153 1.00 97.69 221 VAL A CA 1
ATOM 1678 C C . VAL A 1 221 ? -14.907 -6.181 22.163 1.00 97.69 221 VAL A C 1
ATOM 1680 O O . VAL A 1 221 ? -15.838 -5.924 22.936 1.00 97.69 221 VAL A O 1
ATOM 1683 N N . GLY A 1 222 ? -14.417 -5.301 21.282 1.00 97.31 222 GLY A N 1
ATOM 1684 C CA . GLY A 1 222 ? -14.932 -3.956 21.032 1.00 97.31 222 GLY A CA 1
ATOM 1685 C C . GLY A 1 222 ? -16.122 -3.889 20.069 1.00 97.31 222 GLY A C 1
ATOM 1686 O O . GLY A 1 222 ? -16.543 -2.788 19.710 1.00 97.31 222 GLY A O 1
ATOM 1687 N N . LEU A 1 223 ? -16.675 -5.030 19.644 1.00 98.19 223 LEU A N 1
ATOM 1688 C CA . LEU A 1 223 ? -17.870 -5.061 18.803 1.00 98.19 223 LEU A CA 1
ATOM 1689 C C . LEU A 1 223 ? -19.142 -4.706 19.597 1.00 98.19 223 LEU A C 1
ATOM 1691 O O . LEU A 1 223 ? -19.374 -5.182 20.711 1.00 98.19 223 LEU A O 1
ATOM 1695 N N . VAL A 1 224 ? -19.994 -3.907 18.962 1.00 98.44 224 VAL A N 1
ATOM 1696 C CA . VAL A 1 224 ? -21.361 -3.543 19.346 1.00 98.44 224 VAL A CA 1
ATOM 1697 C C . VAL A 1 224 ? -22.246 -3.838 18.142 1.00 98.44 224 VAL A C 1
ATOM 1699 O O . VAL A 1 224 ? -22.048 -3.266 17.071 1.00 98.44 224 VAL A O 1
ATOM 1702 N N . ARG A 1 225 ? -23.192 -4.774 18.294 1.00 97.88 225 ARG A N 1
ATOM 1703 C CA . ARG A 1 225 ? -24.134 -5.186 17.231 1.00 97.88 225 ARG A CA 1
ATOM 1704 C C . ARG A 1 225 ? -23.440 -5.512 15.891 1.00 97.88 225 ARG A C 1
ATOM 1706 O O . ARG A 1 225 ? -23.922 -5.147 14.824 1.00 97.88 225 ARG A O 1
ATOM 1713 N N . GLY A 1 226 ? -22.283 -6.176 15.958 1.00 97.44 226 GLY A N 1
ATOM 1714 C CA . GLY A 1 226 ? -21.506 -6.617 14.790 1.00 97.44 226 GLY A CA 1
ATOM 1715 C C . GLY A 1 226 ? -20.534 -5.589 14.195 1.00 97.44 226 GLY A C 1
ATOM 1716 O O . GLY A 1 226 ? -19.807 -5.942 13.274 1.00 97.44 226 GLY A O 1
ATOM 1717 N N . ARG A 1 227 ? -20.473 -4.359 14.722 1.00 97.94 227 ARG A N 1
ATOM 1718 C CA . ARG A 1 227 ? -19.545 -3.297 14.285 1.00 97.94 227 ARG A CA 1
ATOM 1719 C C . ARG A 1 227 ? -18.659 -2.830 15.428 1.00 97.94 227 ARG A C 1
ATOM 1721 O O . ARG A 1 227 ? -19.092 -2.858 16.578 1.00 97.94 227 ARG A O 1
ATOM 1728 N N . PHE A 1 228 ? -17.445 -2.377 15.148 1.00 97.88 228 PHE A N 1
ATOM 1729 C CA . PHE A 1 228 ? -16.570 -1.823 16.177 1.00 97.88 228 PHE A CA 1
ATOM 1730 C C . PHE A 1 228 ? -17.185 -0.543 16.759 1.00 97.88 228 PHE A C 1
ATOM 1732 O O . PHE A 1 228 ? -17.760 0.262 16.027 1.00 97.88 228 PHE A O 1
ATOM 1739 N N . PHE A 1 229 ? -17.088 -0.334 18.078 1.00 97.88 229 PHE A N 1
ATOM 1740 C CA . PHE A 1 229 ? -17.805 0.757 18.760 1.00 97.88 229 PHE A CA 1
ATOM 1741 C C . PHE A 1 229 ? -17.556 2.149 18.142 1.00 97.88 229 PHE A C 1
ATOM 1743 O O . PHE A 1 229 ? -18.450 2.993 18.148 1.00 97.88 229 PHE A O 1
ATOM 1750 N N . ALA A 1 230 ? -16.358 2.391 17.592 1.00 96.75 230 ALA A N 1
ATOM 1751 C CA . ALA A 1 230 ? -15.989 3.667 16.974 1.00 96.75 230 ALA A CA 1
ATOM 1752 C C . ALA A 1 230 ? -16.735 3.939 15.657 1.00 96.75 230 ALA A C 1
ATOM 1754 O O . ALA A 1 230 ? -16.895 5.095 15.272 1.00 96.75 230 ALA A O 1
ATOM 1755 N N . GLU A 1 231 ? -17.222 2.895 14.986 1.00 98.00 231 GLU A N 1
ATOM 1756 C CA . GLU A 1 231 ? -17.968 3.025 13.737 1.00 98.00 231 GLU A CA 1
ATOM 1757 C C . GLU A 1 231 ? -19.372 3.589 13.972 1.00 98.00 231 GLU A C 1
ATOM 1759 O O . GLU A 1 231 ? -19.945 4.137 13.043 1.00 98.00 231 GLU A O 1
ATOM 1764 N N . TRP A 1 232 ? -19.937 3.499 15.183 1.00 98.38 232 TRP A N 1
ATOM 1765 C CA . TRP A 1 232 ? -21.290 3.992 15.509 1.00 98.38 232 TRP A CA 1
ATOM 1766 C C . TRP A 1 232 ? -21.398 5.522 15.616 1.00 98.38 232 TRP A C 1
ATOM 1768 O O . TRP A 1 232 ? -22.433 6.056 16.031 1.00 98.38 232 TRP A O 1
ATOM 1778 N N . ALA A 1 233 ? -20.327 6.250 15.289 1.00 98.31 233 ALA A N 1
ATOM 1779 C CA . ALA A 1 233 ? -20.268 7.693 15.453 1.00 98.31 233 ALA A CA 1
ATOM 1780 C C . ALA A 1 233 ? -21.347 8.429 14.655 1.00 98.31 233 ALA A C 1
ATOM 1782 O O . ALA A 1 233 ? -22.006 9.323 15.194 1.00 98.31 233 ALA A O 1
ATOM 1783 N N . GLU A 1 234 ? -21.549 8.040 13.398 1.00 98.25 234 GLU A N 1
ATOM 1784 C CA . GLU A 1 234 ? -22.499 8.691 12.498 1.00 98.25 234 GLU A CA 1
ATOM 1785 C C . GLU A 1 234 ? -23.952 8.412 12.900 1.00 98.25 234 GLU A C 1
ATOM 1787 O O . GLU A 1 234 ? -24.756 9.344 12.963 1.00 98.25 234 GLU A O 1
ATOM 1792 N N . GLU A 1 235 ? -24.286 7.176 13.277 1.00 98.50 235 GLU A N 1
ATOM 1793 C CA . GLU A 1 235 ? -25.630 6.805 13.731 1.00 98.50 235 GLU A CA 1
ATOM 1794 C C . GLU A 1 235 ? -26.008 7.506 15.033 1.00 98.50 235 GLU A C 1
ATOM 1796 O O . GLU A 1 235 ? -27.124 8.009 15.160 1.00 98.50 235 GLU A O 1
ATOM 1801 N N . VAL A 1 236 ? -25.078 7.615 15.987 1.00 98.62 236 VAL A N 1
ATOM 1802 C CA . VAL A 1 236 ? -25.312 8.395 17.211 1.00 98.62 236 VAL A CA 1
ATOM 1803 C C . VAL A 1 236 ? -25.597 9.860 16.868 1.00 98.62 236 VAL A C 1
ATOM 1805 O O . VAL A 1 236 ? -26.508 10.458 17.449 1.00 98.62 236 VAL A O 1
ATOM 1808 N N . GLN A 1 237 ? -24.860 10.464 15.924 1.00 98.62 237 GLN A N 1
ATOM 1809 C CA . GLN A 1 237 ? -25.172 11.828 15.481 1.00 98.62 237 GLN A CA 1
ATOM 1810 C C . GLN A 1 237 ? -26.537 11.905 14.792 1.00 98.62 237 GLN A C 1
ATOM 1812 O O . GLN A 1 237 ? -27.258 12.881 15.002 1.00 98.62 237 GLN A O 1
ATOM 1817 N N . GLN A 1 238 ? -26.918 10.894 14.011 1.00 98.50 238 GLN A N 1
ATOM 1818 C CA . GLN A 1 238 ? -28.226 10.841 13.366 1.00 98.50 238 GLN A CA 1
ATOM 1819 C C . GLN A 1 238 ? -29.366 10.779 14.389 1.00 98.50 238 GLN A C 1
ATOM 1821 O O . GLN A 1 238 ? -30.239 11.646 14.363 1.00 98.50 238 GLN A O 1
ATOM 1826 N N . LEU A 1 239 ? -29.306 9.863 15.359 1.00 98.62 239 LEU A N 1
ATOM 1827 C CA . LEU A 1 239 ? -30.301 9.749 16.435 1.00 98.62 239 LEU A CA 1
ATOM 1828 C C . LEU A 1 239 ? -30.435 11.060 17.228 1.00 98.62 239 LEU A C 1
ATOM 1830 O O . LEU A 1 239 ? -31.538 11.507 17.538 1.00 98.62 239 LEU A O 1
ATOM 1834 N N . LYS A 1 240 ? -29.312 11.743 17.490 1.00 98.50 240 LYS A N 1
ATOM 1835 C CA . LYS A 1 240 ? -29.306 13.065 18.138 1.00 98.50 240 LYS A CA 1
ATOM 1836 C C . LYS A 1 240 ? -29.970 14.159 17.298 1.00 98.50 240 LYS A C 1
ATOM 1838 O O . LYS A 1 240 ? -30.560 15.065 17.888 1.00 98.50 240 LYS A O 1
ATOM 1843 N N . ARG A 1 241 ? -29.822 14.134 15.966 1.00 98.44 241 ARG A N 1
ATOM 1844 C CA . ARG A 1 241 ? -30.466 15.090 15.041 1.00 98.44 241 ARG A CA 1
ATOM 1845 C C . ARG A 1 241 ? -31.972 14.856 14.958 1.00 98.44 241 ARG A C 1
ATOM 1847 O O . ARG A 1 241 ? -32.724 15.820 14.916 1.00 98.44 241 ARG A O 1
ATOM 1854 N N . GLU A 1 242 ? -32.393 13.598 15.017 1.00 98.38 242 GLU A N 1
ATOM 1855 C CA . GLU A 1 242 ? -33.801 13.174 15.037 1.00 98.38 242 GLU A CA 1
ATOM 1856 C C . GLU A 1 242 ? -34.470 13.329 16.414 1.00 98.38 242 GLU A C 1
ATOM 1858 O O . GLU A 1 242 ? -35.628 12.964 16.583 1.00 98.38 242 GLU A O 1
ATOM 1863 N N . ASN A 1 243 ? -33.752 13.857 17.413 1.00 97.94 243 ASN A N 1
ATOM 1864 C CA . ASN A 1 243 ? -34.204 13.965 18.802 1.00 97.94 243 ASN A CA 1
ATOM 1865 C C . ASN A 1 243 ? -34.609 12.619 19.446 1.00 97.94 243 ASN A C 1
ATOM 1867 O O . ASN A 1 243 ? -35.358 12.589 20.418 1.00 97.94 243 ASN A O 1
ATOM 1871 N N . ARG A 1 244 ? -34.067 11.504 18.944 1.00 98.69 244 ARG A N 1
ATOM 1872 C CA . ARG A 1 244 ? -34.214 10.152 19.508 1.00 98.69 244 ARG A CA 1
ATOM 1873 C C . ARG A 1 244 ? -33.140 9.924 20.573 1.00 98.69 244 ARG A C 1
ATOM 1875 O O . ARG A 1 244 ? -32.221 9.120 20.408 1.00 98.69 244 ARG A O 1
ATOM 1882 N N . LEU A 1 245 ? -33.191 10.732 21.633 1.00 98.62 245 LEU A N 1
ATOM 1883 C CA . LEU A 1 245 ? -32.113 10.852 22.621 1.00 98.62 245 LEU A CA 1
ATOM 1884 C C . LEU A 1 245 ? -31.932 9.579 23.458 1.00 98.62 245 LEU A C 1
ATOM 1886 O O . LEU A 1 245 ? -30.805 9.193 23.752 1.00 98.62 245 LEU A O 1
ATOM 1890 N N . GLU A 1 246 ? -33.017 8.894 23.781 1.00 98.56 246 GLU A N 1
ATOM 1891 C CA . GLU A 1 246 ? -33.046 7.674 24.582 1.00 98.56 246 GLU A CA 1
ATOM 1892 C C . GLU A 1 246 ? -32.372 6.520 23.836 1.00 98.56 246 GLU A C 1
ATOM 1894 O O . GLU A 1 246 ? -31.558 5.796 24.407 1.00 98.56 246 GLU A O 1
ATOM 1899 N N . GLU A 1 247 ? -32.640 6.398 22.535 1.00 98.56 247 GLU A N 1
ATOM 1900 C CA . GLU A 1 247 ? -31.991 5.415 21.666 1.00 98.56 247 GLU A CA 1
ATOM 1901 C C . GLU A 1 247 ? -30.508 5.735 21.468 1.00 98.56 247 GLU A C 1
ATOM 1903 O O . GLU A 1 247 ? -29.669 4.835 21.527 1.00 98.56 247 GLU A O 1
ATOM 1908 N N . ALA A 1 248 ? -30.168 7.020 21.298 1.00 98.69 248 ALA A N 1
ATOM 1909 C CA . ALA A 1 248 ? -28.776 7.456 21.238 1.00 98.69 248 ALA A CA 1
ATOM 1910 C C . ALA A 1 248 ? -28.030 7.108 22.535 1.00 98.69 248 ALA A C 1
ATOM 1912 O O . ALA A 1 248 ? -26.910 6.604 22.486 1.00 98.69 248 ALA A O 1
ATOM 1913 N N . HIS A 1 249 ? -28.650 7.350 23.692 1.00 98.62 249 HIS A N 1
ATOM 1914 C CA . HIS A 1 249 ? -28.074 7.024 24.992 1.00 98.62 249 HIS A CA 1
ATOM 1915 C C . HIS A 1 249 ? -27.899 5.512 25.176 1.00 98.62 249 HIS A C 1
ATOM 1917 O O . HIS A 1 249 ? -26.817 5.082 25.566 1.00 98.62 249 HIS A O 1
ATOM 1923 N N . ALA A 1 250 ? -28.911 4.704 24.845 1.00 98.50 250 ALA A N 1
ATOM 1924 C CA . ALA A 1 250 ? -28.828 3.246 24.937 1.00 98.50 250 ALA A CA 1
ATOM 1925 C C . ALA A 1 250 ? -27.672 2.683 24.091 1.00 98.50 250 ALA A C 1
ATOM 1927 O O . ALA A 1 250 ? -26.861 1.903 24.593 1.00 98.50 250 ALA A O 1
ATOM 1928 N N . LEU A 1 251 ? -27.529 3.150 22.845 1.00 98.62 251 LEU A N 1
ATOM 1929 C CA . LEU A 1 251 ? -26.410 2.765 21.981 1.00 98.62 251 LEU A CA 1
ATOM 1930 C C . LEU A 1 251 ? -25.055 3.206 22.562 1.00 98.62 251 LEU A C 1
ATOM 1932 O O . LEU A 1 251 ? -24.085 2.452 22.529 1.00 98.62 251 LEU A O 1
ATOM 1936 N N . LEU A 1 252 ? -24.977 4.408 23.136 1.00 98.56 252 LEU A N 1
ATOM 1937 C CA . LEU A 1 252 ? -23.751 4.903 23.766 1.00 98.56 252 LEU A CA 1
ATOM 1938 C C . LEU A 1 252 ? -23.356 4.102 25.011 1.00 98.56 252 LEU A C 1
ATOM 1940 O O . LEU A 1 252 ? -22.165 3.890 25.221 1.00 98.56 252 LEU A O 1
ATOM 1944 N N . VAL A 1 253 ? -24.317 3.611 25.797 1.00 98.50 253 VAL A N 1
ATOM 1945 C CA . VAL A 1 253 ? -24.052 2.704 26.927 1.00 98.50 253 VAL A CA 1
ATOM 1946 C C . VAL A 1 253 ? -23.440 1.386 26.438 1.00 98.50 253 VAL A C 1
ATOM 1948 O O . VAL A 1 253 ? -22.460 0.916 27.022 1.00 98.50 253 VAL A O 1
ATOM 1951 N N . GLU A 1 254 ? -23.937 0.818 25.334 1.00 98.50 254 GLU A N 1
ATOM 1952 C CA . GLU A 1 254 ? -23.323 -0.365 24.709 1.00 98.50 254 GLU A CA 1
ATOM 1953 C C . GLU A 1 254 ? -21.883 -0.078 24.247 1.00 98.50 254 GLU A C 1
ATOM 1955 O O . GLU A 1 254 ? -20.972 -0.861 24.537 1.00 98.50 254 GLU A O 1
ATOM 1960 N N . CYS A 1 255 ? -21.654 1.069 23.594 1.00 98.44 255 CYS A N 1
ATOM 1961 C CA . CYS A 1 255 ? -20.323 1.509 23.164 1.00 98.44 255 CYS A CA 1
ATOM 1962 C C . CYS A 1 255 ? -19.361 1.733 24.338 1.00 98.44 255 CYS A C 1
ATOM 1964 O O . CYS A 1 255 ? -18.192 1.359 24.241 1.00 98.44 255 CYS A O 1
ATOM 1966 N N . ILE A 1 256 ? -19.841 2.289 25.454 1.00 98.25 256 ILE A N 1
ATOM 1967 C CA . ILE A 1 256 ? -19.074 2.432 26.698 1.00 98.25 256 ILE A CA 1
ATOM 1968 C C . ILE A 1 256 ? -18.635 1.055 27.210 1.00 98.25 256 ILE A C 1
ATOM 1970 O O . ILE A 1 256 ? -17.457 0.843 27.497 1.00 98.25 256 ILE A O 1
ATOM 1974 N N . GLY A 1 257 ? -19.553 0.087 27.272 1.00 97.75 257 GLY A N 1
ATOM 1975 C CA . GLY A 1 257 ? -19.216 -1.279 27.674 1.00 97.75 257 GLY A CA 1
ATOM 1976 C C . GLY A 1 257 ? -18.185 -1.932 26.747 1.00 97.75 257 GLY A C 1
ATOM 1977 O O . GLY A 1 257 ? -17.278 -2.618 27.214 1.00 97.75 257 GLY A O 1
ATOM 1978 N N . ALA A 1 258 ? -18.297 -1.704 25.437 1.00 98.00 258 ALA A N 1
ATOM 1979 C CA . ALA A 1 258 ? -17.362 -2.239 24.452 1.00 98.00 258 ALA A CA 1
ATOM 1980 C C . ALA A 1 258 ? -15.959 -1.633 24.556 1.00 98.00 258 ALA A C 1
ATOM 1982 O O . ALA A 1 258 ? -14.983 -2.380 24.493 1.00 98.00 258 ALA A O 1
ATOM 1983 N N . THR A 1 259 ? -15.833 -0.320 24.770 1.00 97.69 259 THR A N 1
ATOM 1984 C CA . THR A 1 259 ? -14.505 0.290 24.925 1.00 97.69 259 THR A CA 1
ATOM 1985 C C . THR A 1 259 ? -13.809 -0.151 26.211 1.00 97.69 259 THR A C 1
ATOM 1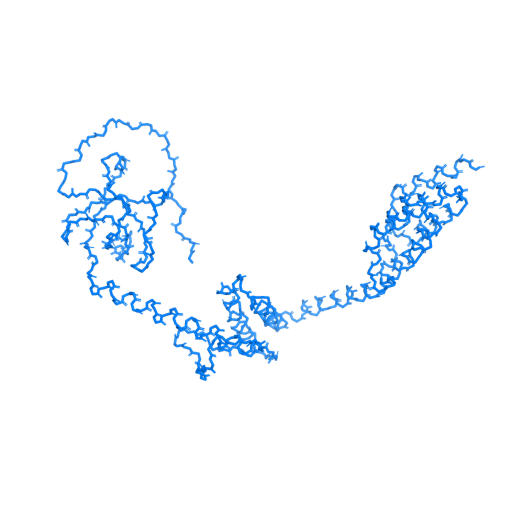987 O O . THR A 1 259 ? -12.615 -0.419 26.170 1.00 97.69 259 THR A O 1
ATOM 1990 N N . TRP A 1 260 ? -14.531 -0.362 27.320 1.00 97.44 260 TRP A N 1
ATOM 1991 C CA . TRP A 1 260 ? -13.932 -0.945 28.529 1.00 97.44 260 TRP A CA 1
ATOM 1992 C C . TRP A 1 260 ? -13.373 -2.349 28.290 1.00 97.44 260 TRP A C 1
ATOM 1994 O O . TRP A 1 260 ? -12.283 -2.665 28.759 1.00 97.44 260 TRP A O 1
ATOM 2004 N N . ARG A 1 261 ? -14.097 -3.194 27.544 1.00 97.19 261 ARG A N 1
ATOM 2005 C CA . ARG A 1 261 ? -13.607 -4.535 27.187 1.00 97.19 261 ARG A CA 1
ATOM 2006 C C . ARG A 1 261 ? -12.388 -4.478 26.267 1.00 97.19 261 ARG A C 1
ATOM 2008 O O . ARG A 1 261 ? -11.485 -5.289 26.425 1.00 97.19 261 ARG A O 1
ATOM 2015 N N . ALA A 1 262 ? -12.383 -3.550 25.311 1.00 96.19 262 ALA A N 1
ATOM 2016 C CA . ALA A 1 262 ? -11.339 -3.428 24.297 1.00 96.19 262 ALA A CA 1
ATOM 2017 C C . ALA A 1 262 ? -10.050 -2.788 24.826 1.00 96.19 262 ALA A C 1
ATOM 2019 O O . ALA A 1 262 ? -8.957 -3.241 24.495 1.00 96.19 262 ALA A O 1
ATOM 2020 N N . ASP A 1 263 ? -10.177 -1.742 25.639 1.00 94.88 263 ASP A N 1
ATOM 2021 C CA . ASP A 1 263 ? -9.067 -0.865 26.014 1.00 94.88 263 ASP A CA 1
ATOM 2022 C C . ASP A 1 263 ? -8.723 -0.923 27.513 1.00 94.88 263 ASP A C 1
ATOM 2024 O O . ASP A 1 263 ? -7.766 -0.283 27.957 1.00 94.88 263 ASP A O 1
ATOM 2028 N N . GLY A 1 264 ? -9.477 -1.685 28.313 1.00 94.69 264 GLY A N 1
ATOM 2029 C CA . GLY A 1 264 ? -9.240 -1.821 29.748 1.00 94.69 264 GLY A CA 1
ATOM 2030 C C . GLY A 1 264 ? -9.264 -0.462 30.446 1.00 94.69 264 GLY A C 1
ATOM 2031 O O . GLY A 1 264 ? -10.224 0.287 30.326 1.00 94.69 264 GLY A O 1
ATOM 2032 N N . ASN A 1 265 ? -8.188 -0.110 31.149 1.00 94.12 265 ASN A N 1
ATOM 2033 C CA . ASN A 1 265 ? -8.080 1.154 31.885 1.00 94.12 265 ASN A CA 1
ATOM 2034 C C . ASN A 1 265 ? -7.849 2.395 30.999 1.00 94.12 265 ASN A C 1
ATOM 2036 O O . ASN A 1 265 ? -7.553 3.462 31.526 1.00 94.12 265 ASN A O 1
ATOM 2040 N N . ARG A 1 266 ? -7.941 2.297 29.671 1.00 95.00 266 ARG A N 1
ATOM 2041 C CA . ARG A 1 266 ? -7.813 3.444 28.754 1.00 95.00 266 ARG A CA 1
ATOM 2042 C C . ARG A 1 266 ? -8.987 3.513 27.773 1.00 95.00 266 ARG A C 1
ATOM 2044 O O . ARG A 1 266 ? -8.765 3.512 26.563 1.00 95.00 266 ARG A O 1
ATOM 2051 N N . PRO A 1 267 ? -10.239 3.562 28.258 1.00 96.75 267 PRO A N 1
ATOM 2052 C CA . PRO A 1 267 ? -11.395 3.603 27.375 1.00 96.75 267 PRO A CA 1
ATOM 2053 C C . PRO A 1 267 ? -11.365 4.854 26.489 1.00 96.75 267 PRO A C 1
ATOM 2055 O O . PRO A 1 267 ? -10.927 5.934 26.895 1.00 96.75 267 PRO A O 1
ATOM 2058 N N . ALA A 1 268 ? -11.904 4.737 25.282 1.00 96.19 268 ALA A N 1
ATOM 2059 C CA . ALA A 1 268 ? -12.119 5.866 24.400 1.00 96.19 268 ALA A CA 1
ATOM 2060 C C . ALA A 1 268 ? -13.028 6.901 25.080 1.00 96.19 268 ALA A C 1
ATOM 2062 O O . ALA A 1 268 ? -14.110 6.577 25.568 1.00 96.19 268 ALA A O 1
ATOM 2063 N N . ALA A 1 269 ? -12.618 8.171 25.069 1.00 97.38 269 ALA A N 1
ATOM 2064 C CA . ALA A 1 269 ? -13.387 9.257 25.680 1.00 97.38 269 ALA A CA 1
ATOM 2065 C C . ALA A 1 269 ? -14.687 9.576 24.919 1.00 97.38 269 ALA A C 1
ATOM 2067 O O . ALA A 1 269 ? -15.672 10.007 25.517 1.00 97.38 269 ALA A O 1
ATOM 2068 N N . TRP A 1 270 ? -14.704 9.359 23.598 1.00 97.75 270 TRP A N 1
ATOM 2069 C CA . TRP A 1 270 ? -15.785 9.814 22.719 1.00 97.75 270 TRP A CA 1
ATOM 2070 C C . TRP A 1 270 ? -17.184 9.290 23.113 1.00 97.75 270 TRP A C 1
ATOM 2072 O O . TRP A 1 270 ? -18.090 10.122 23.220 1.00 97.75 270 TRP A O 1
ATOM 2082 N N . PRO A 1 271 ? -17.405 7.987 23.408 1.00 98.25 271 PRO A N 1
ATOM 2083 C CA . PRO A 1 271 ? -18.712 7.504 23.863 1.00 98.25 271 PRO A CA 1
ATOM 2084 C C . PRO A 1 271 ? -19.209 8.200 25.140 1.00 98.25 271 PRO A C 1
ATOM 2086 O O . PRO A 1 271 ? -20.383 8.551 25.232 1.00 98.25 271 PRO A O 1
ATOM 2089 N N . PHE A 1 272 ? -18.320 8.478 26.099 1.00 98.31 272 PHE A N 1
ATOM 2090 C CA . PHE A 1 272 ? -18.667 9.174 27.345 1.00 98.31 272 PHE A CA 1
ATOM 2091 C C . PHE A 1 272 ? -18.980 10.650 27.109 1.00 98.31 272 PHE A C 1
ATOM 2093 O O . PHE A 1 272 ? -19.954 11.169 27.654 1.00 98.31 272 PHE A O 1
ATOM 2100 N N . GLU A 1 273 ? -18.195 11.322 26.260 1.00 98.06 273 GLU A N 1
ATOM 2101 C CA . GLU A 1 273 ? -18.464 12.700 25.839 1.00 98.06 273 GLU A CA 1
ATOM 2102 C C . GLU A 1 273 ? -19.853 12.818 25.205 1.00 98.06 273 GLU A C 1
ATOM 2104 O O . GLU A 1 273 ? -20.632 13.705 25.567 1.00 98.06 273 GLU A O 1
ATOM 2109 N N . GLN A 1 274 ? -20.196 11.910 24.287 1.00 98.56 274 GLN A N 1
ATOM 2110 C CA . GLN A 1 274 ? -21.512 11.922 23.656 1.00 98.56 274 GLN A CA 1
ATOM 2111 C C . GLN A 1 274 ? -22.628 11.552 24.638 1.00 98.56 274 GLN A C 1
ATOM 2113 O O . GLN A 1 274 ? -23.675 12.201 24.605 1.00 98.56 274 GLN A O 1
ATOM 2118 N N . ALA A 1 275 ? -22.414 10.583 25.536 1.00 98.56 275 ALA A N 1
ATOM 2119 C CA . ALA A 1 275 ? -23.408 10.190 26.536 1.00 98.56 275 ALA A CA 1
ATOM 2120 C C . ALA A 1 275 ? -23.744 11.363 27.462 1.00 98.56 275 ALA A C 1
ATOM 2122 O O . ALA A 1 275 ? -24.917 11.681 27.646 1.00 98.56 275 ALA A O 1
ATOM 2123 N N . ALA A 1 276 ? -22.732 12.092 27.941 1.00 98.25 276 ALA A N 1
ATOM 2124 C CA . ALA A 1 276 ? -22.929 13.281 28.765 1.00 98.25 276 ALA A CA 1
ATOM 2125 C C . ALA A 1 276 ? -23.692 14.394 28.024 1.00 98.25 276 ALA A C 1
ATOM 2127 O O . ALA A 1 276 ? -24.552 15.066 28.593 1.00 98.25 276 ALA A O 1
ATOM 2128 N N . VAL A 1 277 ? -23.424 14.593 26.727 1.00 98.19 277 VAL A N 1
ATOM 2129 C CA . VAL A 1 277 ? -24.185 15.544 25.898 1.00 98.19 277 VAL A CA 1
ATOM 2130 C C . VAL A 1 277 ? -25.652 15.129 25.766 1.00 98.19 277 VAL A C 1
ATOM 2132 O O . VAL A 1 277 ? -26.530 15.986 25.869 1.00 98.19 277 VAL A O 1
ATOM 2135 N N . VAL A 1 278 ? -25.924 13.845 25.536 1.00 98.56 278 VAL A N 1
ATOM 2136 C CA . VAL A 1 278 ? -27.286 13.315 25.384 1.00 98.56 278 VAL A CA 1
ATOM 2137 C C . VAL A 1 278 ? -28.053 13.378 26.712 1.00 98.56 278 VAL A C 1
ATOM 2139 O O . VAL A 1 278 ? -29.158 13.916 26.738 1.00 98.56 278 VAL A O 1
ATOM 2142 N N . LEU A 1 279 ? -27.446 12.956 27.826 1.00 98.44 279 LEU A N 1
ATOM 2143 C CA . LEU A 1 279 ? -28.021 13.038 29.178 1.00 98.44 279 LEU A CA 1
ATOM 2144 C C . LEU A 1 279 ? -28.375 14.474 29.571 1.00 98.44 279 LEU A C 1
ATOM 2146 O O . LEU A 1 279 ? -29.480 14.731 30.052 1.00 98.44 279 LEU A O 1
ATOM 2150 N N . ARG A 1 280 ? -27.496 15.435 29.259 1.00 97.88 280 ARG A N 1
ATOM 2151 C CA . ARG A 1 280 ? -27.779 16.858 29.475 1.00 97.88 280 ARG A CA 1
ATOM 2152 C C . ARG A 1 280 ? -28.985 17.343 28.673 1.00 97.88 280 ARG A C 1
ATOM 2154 O O . ARG A 1 280 ? -29.800 18.095 29.202 1.00 97.88 280 ARG A O 1
ATOM 2161 N N . LYS A 1 281 ? -29.120 16.928 27.407 1.00 98.00 281 LYS A N 1
ATOM 2162 C CA . LYS A 1 281 ? -30.286 17.280 26.573 1.00 98.00 281 LYS A CA 1
ATOM 2163 C C . LYS A 1 281 ? -31.591 16.705 27.133 1.00 98.00 281 LYS A C 1
ATOM 2165 O O . LYS A 1 281 ? -32.609 17.386 27.082 1.00 98.00 281 LYS A O 1
ATOM 2170 N N . MET A 1 282 ? -31.540 15.508 27.718 1.00 98.38 282 MET A N 1
ATOM 2171 C CA . MET A 1 282 ? -32.671 14.875 28.410 1.00 98.38 282 MET A CA 1
ATOM 2172 C C . MET A 1 282 ? -32.920 15.443 29.821 1.00 98.38 282 MET A C 1
ATOM 2174 O O . MET A 1 282 ? -33.846 15.005 30.493 1.00 98.38 282 MET A O 1
ATOM 2178 N N . LYS A 1 283 ? -32.109 16.409 30.288 1.00 97.50 283 LYS A N 1
ATOM 2179 C CA . LYS A 1 283 ? -32.141 16.975 31.652 1.00 97.50 283 LYS A CA 1
ATOM 2180 C C . LYS A 1 283 ? -31.906 15.937 32.766 1.00 97.50 283 LYS A C 1
ATOM 2182 O O . LYS A 1 283 ? -32.366 16.120 33.889 1.00 97.50 283 LYS A O 1
ATOM 2187 N N . ARG A 1 284 ? -31.160 14.864 32.476 1.00 98.06 284 ARG A N 1
ATOM 2188 C CA . ARG A 1 284 ? -30.816 13.783 33.422 1.00 98.06 284 ARG A CA 1
ATOM 2189 C C . ARG A 1 284 ? -29.434 14.029 34.039 1.00 98.06 284 ARG A C 1
ATOM 2191 O O . ARG A 1 284 ? -28.486 13.282 33.808 1.00 98.06 284 ARG A O 1
ATOM 2198 N N . THR A 1 285 ? -29.308 15.127 34.784 1.00 97.38 285 THR A N 1
ATOM 2199 C CA . THR A 1 285 ? -28.021 15.639 35.295 1.00 97.38 285 THR A CA 1
ATOM 2200 C C . THR A 1 285 ? -27.314 14.674 36.255 1.00 97.38 285 THR A C 1
ATOM 2202 O O . THR A 1 285 ? -26.088 14.568 36.241 1.00 97.38 285 THR A O 1
ATOM 2205 N N . GLU A 1 286 ? -28.064 13.936 37.075 1.00 97.12 286 GLU A N 1
ATOM 2206 C CA . GLU A 1 286 ? -27.485 12.958 38.007 1.00 97.12 286 GLU A CA 1
ATOM 2207 C C . GLU A 1 286 ? -26.823 11.791 37.266 1.00 97.12 286 GLU A C 1
ATOM 2209 O O . GLU A 1 286 ? -25.684 11.427 37.562 1.00 97.12 286 GLU A O 1
ATOM 2214 N N . GLU A 1 287 ? -27.500 11.255 36.249 1.00 97.94 287 GLU A N 1
ATOM 2215 C CA . GLU A 1 287 ? -26.973 10.194 35.386 1.00 97.94 287 GLU A CA 1
ATOM 2216 C C . GLU A 1 287 ? -25.749 10.667 34.595 1.00 97.94 287 GLU A C 1
ATOM 2218 O O . GLU A 1 287 ? -24.779 9.921 34.456 1.00 97.94 287 GLU A O 1
ATOM 2223 N N . GLU A 1 288 ? -25.742 11.927 34.141 1.00 98.06 288 GLU A N 1
ATOM 2224 C CA . GLU A 1 288 ? -24.566 12.545 33.522 1.00 98.06 288 GLU A CA 1
ATOM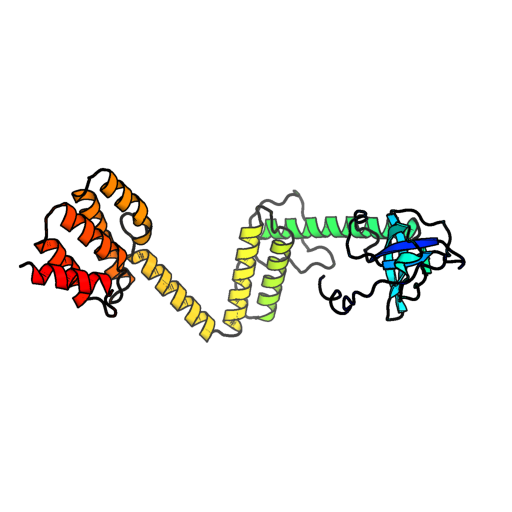 2225 C C . GLU A 1 288 ? -23.361 12.520 34.475 1.00 98.06 288 GLU A C 1
ATOM 2227 O O . GLU A 1 288 ? -22.276 12.073 34.096 1.00 98.06 288 GLU A O 1
ATOM 2232 N N . ALA A 1 289 ? -23.549 12.941 35.729 1.00 97.81 289 ALA A N 1
ATOM 2233 C CA . ALA A 1 289 ? -22.486 12.933 36.727 1.00 97.81 289 ALA A CA 1
ATOM 2234 C C . ALA A 1 289 ? -22.014 11.507 37.069 1.00 97.81 289 ALA A C 1
ATOM 2236 O O . ALA A 1 289 ? -20.816 11.291 37.261 1.00 97.81 289 ALA A O 1
ATOM 2237 N N . VAL A 1 290 ? -22.922 10.525 37.119 1.00 97.38 290 VAL A N 1
ATOM 2238 C CA . VAL A 1 290 ? -22.577 9.106 37.325 1.00 97.38 290 VAL A CA 1
ATOM 2239 C C . VAL A 1 290 ? -21.717 8.577 36.177 1.00 97.38 290 VAL A C 1
ATOM 2241 O O . VAL A 1 290 ? -20.656 8.009 36.438 1.00 97.38 290 VAL A O 1
ATOM 2244 N N . ALA A 1 291 ? -22.116 8.809 34.924 1.00 96.88 291 ALA A N 1
ATOM 2245 C CA . ALA A 1 291 ? -21.362 8.359 33.755 1.00 96.88 291 ALA A CA 1
ATOM 2246 C C . ALA A 1 291 ? -19.953 8.977 33.703 1.00 96.88 291 ALA A C 1
ATOM 2248 O O . ALA A 1 291 ? -18.970 8.277 33.447 1.00 96.88 291 ALA A O 1
ATOM 2249 N N . LEU A 1 292 ? -19.835 10.278 33.999 1.00 97.75 292 LEU A N 1
ATOM 2250 C CA . LEU A 1 292 ? -18.544 10.968 34.039 1.00 97.75 292 LEU A CA 1
ATOM 2251 C C . LEU A 1 292 ? -17.657 10.468 35.183 1.00 97.75 292 LEU A C 1
ATOM 2253 O O . LEU A 1 292 ? -16.478 10.212 34.954 1.00 97.75 292 LEU A O 1
ATOM 2257 N N . ARG A 1 293 ? -18.201 10.271 36.391 1.00 97.62 293 ARG A N 1
ATOM 2258 C CA . ARG A 1 293 ? -17.443 9.694 37.516 1.00 97.62 293 ARG A CA 1
ATOM 2259 C C . ARG A 1 293 ? -16.935 8.293 37.198 1.00 97.62 293 ARG A C 1
ATOM 2261 O O . ARG A 1 293 ? -15.767 8.019 37.443 1.00 97.62 293 ARG A O 1
ATOM 2268 N N . ALA A 1 294 ? -17.771 7.444 36.600 1.00 95.75 294 ALA A N 1
ATOM 2269 C CA . ALA A 1 294 ? -17.366 6.101 36.190 1.00 95.75 294 ALA A CA 1
ATOM 2270 C C . ALA A 1 294 ? -16.169 6.135 35.220 1.00 95.75 294 ALA A C 1
ATOM 2272 O O . ALA A 1 294 ? -15.220 5.372 35.391 1.00 95.75 294 ALA A O 1
ATOM 2273 N N . TYR A 1 295 ? -16.166 7.062 34.255 1.00 96.81 295 TYR A N 1
ATOM 2274 C CA . TYR A 1 295 ? -15.013 7.281 33.378 1.00 96.81 295 TYR A CA 1
ATOM 2275 C C . TYR A 1 295 ? -13.764 7.729 34.149 1.00 96.81 295 TYR A C 1
ATOM 2277 O O . TYR A 1 295 ? -12.692 7.167 33.943 1.00 96.81 295 TYR A O 1
ATOM 2285 N N . MET A 1 296 ? -13.894 8.713 35.049 1.00 96.31 296 MET A N 1
ATOM 2286 C CA . MET A 1 296 ? -12.763 9.228 35.835 1.00 96.31 296 MET A CA 1
ATOM 2287 C C . MET A 1 296 ? -12.129 8.158 36.718 1.00 96.31 296 MET A C 1
ATOM 2289 O O . MET A 1 296 ? -10.912 8.109 36.839 1.00 96.31 296 MET A O 1
ATOM 2293 N N . SER A 1 297 ? -12.950 7.311 37.337 1.00 94.44 297 SER A N 1
ATOM 2294 C CA . SER A 1 297 ? -12.469 6.274 38.246 1.00 94.44 297 SER A CA 1
ATOM 2295 C C . SER A 1 297 ? -11.806 5.103 37.524 1.00 94.44 297 SER A C 1
ATOM 2297 O O . SER A 1 297 ? -10.919 4.478 38.096 1.00 94.44 297 SER A O 1
ATOM 2299 N N . GLY A 1 298 ? -12.234 4.779 36.301 1.00 92.19 298 GLY A N 1
ATOM 2300 C CA . GLY A 1 298 ? -11.684 3.641 35.561 1.00 92.19 298 GLY A CA 1
ATOM 2301 C C . GLY A 1 298 ? -10.575 3.994 34.563 1.00 92.19 298 GLY A C 1
ATOM 2302 O O . GLY A 1 298 ? -9.845 3.099 34.140 1.00 92.19 298 GLY A O 1
ATOM 2303 N N . SER A 1 299 ? -10.455 5.260 34.149 1.00 95.00 299 SER A N 1
ATOM 2304 C CA . SER A 1 299 ? -9.463 5.678 33.155 1.00 95.00 299 SER A CA 1
ATOM 2305 C C . SER A 1 299 ? -8.137 6.054 33.813 1.00 95.00 299 SER A C 1
ATOM 2307 O O . SER A 1 299 ? -8.086 6.917 34.685 1.00 95.00 299 SER A O 1
ATOM 2309 N N . ALA A 1 300 ? -7.045 5.449 33.352 1.00 94.62 300 ALA A N 1
ATOM 2310 C CA . ALA A 1 300 ? -5.683 5.776 33.754 1.00 94.62 300 ALA A CA 1
ATOM 2311 C C . ALA A 1 300 ? -5.263 7.183 33.299 1.00 94.62 300 ALA A C 1
ATOM 2313 O O . ALA A 1 300 ? -4.423 7.810 33.937 1.00 94.62 300 ALA A O 1
ATOM 2314 N N . GLU A 1 301 ? -5.852 7.683 32.207 1.00 93.75 301 GLU A N 1
ATOM 2315 C CA . GLU A 1 301 ? -5.568 9.004 31.637 1.00 93.75 301 GLU A CA 1
ATOM 2316 C C . GLU A 1 301 ? -6.890 9.730 31.335 1.00 93.75 301 GLU A C 1
ATOM 2318 O O . GLU A 1 301 ? -7.392 9.713 30.202 1.00 93.75 301 GLU A O 1
ATOM 2323 N N . PRO A 1 302 ? -7.520 10.349 32.351 1.00 93.44 302 PRO A N 1
ATOM 2324 C CA . PRO A 1 302 ? -8.802 11.003 32.158 1.00 93.44 302 PRO A CA 1
ATOM 2325 C C . PRO A 1 302 ? -8.713 12.219 31.225 1.00 93.44 302 PRO A C 1
ATOM 2327 O O . PRO A 1 302 ? -7.818 13.056 31.325 1.00 93.44 302 PRO A O 1
ATOM 2330 N N . ASN A 1 303 ? -9.684 12.351 30.320 1.00 96.50 303 ASN A N 1
ATOM 2331 C CA . ASN A 1 303 ? -9.778 13.474 29.392 1.00 96.50 303 ASN A CA 1
ATOM 2332 C C . ASN A 1 303 ? -10.143 14.764 30.151 1.00 96.50 303 ASN A C 1
ATOM 2334 O O . ASN A 1 303 ? -11.194 14.832 30.793 1.00 96.50 303 ASN A O 1
ATOM 2338 N N . ALA A 1 304 ? -9.309 15.800 30.021 1.00 96.62 304 ALA A N 1
ATOM 2339 C CA . ALA A 1 304 ? -9.468 17.078 30.720 1.00 96.62 304 ALA A CA 1
ATOM 2340 C C . ALA A 1 304 ? -10.844 17.736 30.500 1.00 96.62 304 ALA A C 1
ATOM 2342 O O . ALA A 1 304 ? -11.430 18.271 31.437 1.00 96.62 304 ALA A O 1
ATOM 2343 N N . LYS A 1 305 ? -11.428 17.628 29.297 1.00 96.62 305 LYS A N 1
ATOM 2344 C CA . LYS A 1 305 ? -12.759 18.195 29.013 1.00 96.62 305 LYS A CA 1
ATOM 2345 C C . LYS A 1 305 ? -13.856 17.522 29.832 1.00 96.62 305 LYS A C 1
ATOM 2347 O O . LYS A 1 305 ? -14.810 18.183 30.241 1.00 96.62 305 LYS A O 1
ATOM 2352 N N . LEU A 1 306 ? -13.745 16.211 30.044 1.00 97.00 306 LEU A N 1
ATOM 2353 C CA . LEU A 1 306 ? -14.694 15.452 30.854 1.00 97.00 306 LEU A CA 1
ATOM 2354 C C . LEU A 1 306 ? -14.517 15.757 32.348 1.00 97.00 306 LEU A C 1
ATOM 2356 O O . LEU A 1 306 ? -15.518 15.853 33.058 1.00 97.00 306 LEU A O 1
ATOM 2360 N N . VAL A 1 307 ? -13.274 15.963 32.805 1.00 97.12 307 VAL A N 1
ATOM 2361 C CA . VAL A 1 307 ? -12.958 16.390 34.182 1.00 97.12 307 VAL A CA 1
ATOM 2362 C C . VAL A 1 307 ? -13.595 17.749 34.473 1.00 97.12 307 VAL A C 1
ATOM 2364 O O . VAL A 1 307 ? -14.385 17.875 35.409 1.00 97.12 307 VAL A O 1
ATOM 2367 N N . ASP A 1 308 ? -13.333 18.744 33.622 1.00 97.44 308 ASP A N 1
ATOM 2368 C CA . ASP A 1 308 ? -13.887 20.096 33.758 1.00 97.44 308 ASP A CA 1
ATOM 2369 C C . ASP A 1 308 ? -15.414 20.086 33.750 1.00 97.44 308 ASP A C 1
ATOM 2371 O O . ASP A 1 308 ? -16.075 20.857 34.451 1.00 97.44 308 ASP A O 1
ATOM 2375 N N . ARG A 1 309 ? -15.998 19.217 32.922 1.00 97.50 309 ARG A N 1
ATOM 2376 C CA . ARG A 1 309 ? -17.445 19.070 32.836 1.00 97.50 309 ARG A CA 1
ATOM 2377 C C . ARG A 1 309 ? -18.027 18.523 34.132 1.00 97.50 309 ARG A C 1
ATOM 2379 O O . ARG A 1 309 ? -19.008 19.084 34.612 1.00 97.50 309 ARG A O 1
ATOM 2386 N N . LEU A 1 310 ? -17.424 17.482 34.704 1.00 97.31 310 LEU A N 1
ATOM 2387 C CA . LEU A 1 310 ? -17.856 16.934 35.987 1.00 97.31 310 LEU A CA 1
ATOM 2388 C C . LEU A 1 310 ? -17.742 17.983 37.101 1.00 97.31 310 LEU A C 1
ATOM 2390 O O . LEU A 1 310 ? -18.704 18.167 37.841 1.00 97.31 310 LEU A O 1
ATOM 2394 N N . ALA A 1 311 ? -16.631 18.725 37.160 1.00 97.44 311 ALA A N 1
ATOM 2395 C CA . ALA A 1 311 ? -16.428 19.789 38.145 1.00 97.44 311 ALA A CA 1
ATOM 2396 C C . ALA A 1 311 ? -17.520 20.874 38.071 1.00 97.44 311 ALA A C 1
ATOM 2398 O O . ALA A 1 311 ? -18.039 21.323 39.094 1.00 97.44 311 ALA A O 1
ATOM 2399 N N . LYS A 1 312 ? -17.924 21.263 36.853 1.00 96.25 312 LYS A N 1
ATOM 2400 C CA . LYS A 1 312 ? -19.026 22.216 36.641 1.00 96.25 312 LYS A CA 1
ATOM 2401 C C . LYS A 1 312 ? -20.375 21.666 37.095 1.00 96.25 312 LYS A C 1
ATOM 2403 O O . LYS A 1 312 ? -21.165 22.424 37.640 1.00 96.25 312 LYS A O 1
ATOM 2408 N N . LEU A 1 313 ? -20.646 20.378 36.876 1.00 95.50 313 LEU A N 1
ATOM 2409 C CA . LEU A 1 313 ? -21.888 19.751 37.338 1.00 95.50 313 LEU A CA 1
ATOM 2410 C C . LEU A 1 313 ? -21.961 19.705 38.865 1.00 95.50 313 LEU A C 1
ATOM 2412 O O . LEU A 1 313 ? -23.003 20.022 39.422 1.00 95.50 313 LEU A O 1
ATOM 2416 N N . THR A 1 314 ? -20.853 19.376 39.534 1.00 95.06 314 THR A N 1
ATOM 2417 C CA . THR A 1 314 ? -20.793 19.308 41.003 1.00 95.06 314 THR A CA 1
ATOM 2418 C C . THR A 1 314 ? -20.848 20.671 41.688 1.00 95.06 314 THR A C 1
ATOM 2420 O O . THR A 1 314 ? -21.184 20.736 42.860 1.00 95.06 314 THR A O 1
ATOM 2423 N N . ALA A 1 315 ? -20.516 21.759 40.989 1.00 95.31 315 ALA A N 1
ATOM 2424 C CA . ALA A 1 315 ? -20.618 23.116 41.533 1.00 95.31 315 ALA A CA 1
ATOM 2425 C C . ALA A 1 315 ? -22.044 23.697 41.464 1.00 95.31 315 ALA A C 1
ATOM 2427 O O . ALA A 1 315 ? -22.304 24.743 42.052 1.00 95.31 315 ALA A O 1
ATOM 2428 N N . LEU A 1 316 ? -22.941 23.065 40.698 1.00 89.50 316 LEU A N 1
ATOM 2429 C CA . LEU A 1 316 ? -24.329 23.505 40.508 1.00 89.50 316 LEU A CA 1
ATOM 2430 C C . LEU A 1 316 ? -25.329 22.782 41.424 1.00 89.50 316 LEU A C 1
ATOM 2432 O O . LEU A 1 316 ? -26.486 23.196 41.479 1.00 89.50 316 LEU A O 1
ATOM 2436 N N . THR A 1 317 ? -24.899 21.703 42.080 1.00 81.44 317 THR A N 1
ATOM 2437 C CA . THR A 1 317 ? -25.651 20.934 43.087 1.00 81.44 317 THR A CA 1
ATOM 2438 C C . THR A 1 317 ? -25.334 21.428 44.483 1.00 81.44 317 THR A C 1
ATOM 2440 O O . THR A 1 317 ? -26.291 21.638 45.255 1.00 81.44 317 THR A O 1
#

Sequence (317 aa):
MGLLASLFGKNKSQPAAPSAWRGPGVLVRVAFRDLTQPSPGPDWGGTYTYVWAVRPAPEVGARAFVRDQEGKLAAVVVTAFGTPADLVGFEPAQIVRAATKRELARTSQAAAEAADSDGIWLDMMRRQAGLAAGRPQLPDTAPSGYPPIPPAEGTTRSAEQADAFGRAWWRAYKHDDAGAAAPRFRELGQHWYSVRDAIIDPAKAAADAERRAREAERQRVGLVRGRFFAEWAEEVQQLKRENRLEEAHALLVECIGATWRADGNRPAAWPFEQAAVVLRKMKRTEEEAVALRAYMSGSAEPNAKLVDRLAKLTALT

pLDDT: mean 91.63, std 13.76, range [31.09, 98.69]